Protein AF-0000000066034082 (afdb_homodimer)

Secondary structure (DSSP, 8-state):
-EEEEEEE-HHHHHTT-HHHHHHHHHHHT-EEEEEEEE---HHHHHHHTGGGTTSTTHHHHHHHHTSS-EEEEEEEETTHHHHHHHHH--SSGGGSPBTBHHHHH-SSSSS-SEEE--SHHHHHHHHHHH--GGGS-----S-GGG-/-EEEEEEE-HHHHHTT-HHHHHHHHHHHT-EEEEEEEE---HHHHHHHTGGGTTSTTHHHHHHHHTSS-EEEEEEEETTHHHHHHHHH--SSGGGSPBTBHHHHH-SSSSS-SEEE--SHHHHHHHHHHH--GGGS-----S-GGG-

Foldseek 3Di:
DDKKKKKFAFVCVVVVNVVVVVVVCVVVPKDWQFKDKDQDDLVLLCQLCVVCNPPPCSVLSSCRRNVHIMMMTMIDDDVCLVVLDLLQADLALCPGDPRHPQVPPNNGNRNRGMDMQNDPVSRVSNVVSPDDPVRGHDDDPVVVVVD/DDKKKKKFAFVCVVVVNVVVVVVVCVVVPKDWQFKDKDQDDLVLLCQLCVVCNPPPCSVLSSCRRNVHIMMMTMIDDDVCLVVLDLLQADLALCPGDPRHQQVPPNNGNRNRGMDMQNDPVSRVSNVVSPDDPVRGHDDDPVVVVVD

Solvent-accessible surface area (backbone atoms only — not comparable to full-atom values): 15370 Å² total; per-residue (Å²): 123,35,62,25,38,37,33,38,29,24,63,24,50,51,66,55,35,58,14,60,53,46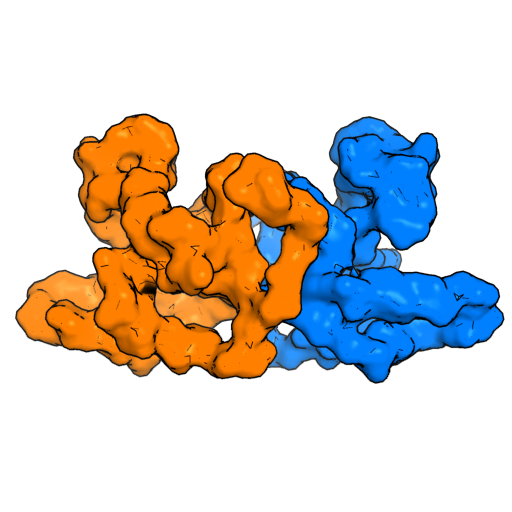,31,51,43,34,74,73,63,42,38,81,32,24,34,35,40,44,70,52,47,68,69,56,37,46,61,67,44,45,93,37,63,86,43,91,57,34,65,57,53,40,51,51,50,45,71,33,46,29,38,40,34,32,36,35,25,84,58,24,33,62,51,51,46,58,44,36,36,44,70,40,6,68,74,16,51,78,85,16,52,13,24,67,72,16,74,29,62,85,66,30,43,60,47,60,30,81,41,72,69,46,23,65,65,42,44,66,78,76,42,57,74,88,47,50,54,89,80,77,66,80,55,66,80,77,106,122,37,61,24,37,38,33,38,30,24,63,23,51,51,67,55,35,57,14,60,54,45,31,52,44,34,73,73,63,42,38,80,33,26,36,36,40,44,70,53,47,69,68,56,36,48,62,67,46,45,93,36,64,88,43,91,57,34,64,58,52,39,52,51,52,46,70,32,46,29,38,41,34,32,36,34,25,85,57,25,33,62,50,51,46,58,44,36,35,43,69,41,6,69,74,16,53,78,87,15,52,13,23,67,74,15,74,28,64,86,64,30,41,62,48,60,30,82,42,72,69,46,24,65,64,43,46,66,77,77,45,57,74,87,46,50,52,90,81,76,66,80,57,64,80,77,106

Structure (mmCIF, N/CA/C/O backbone):
data_AF-0000000066034082-model_v1
#
loop_
_entity.id
_entity.type
_entity.pdbx_description
1 polymer 'Nucleoside diphosphate kinase'
#
loop_
_atom_site.group_PDB
_atom_site.id
_atom_site.type_symbol
_atom_site.label_atom_id
_atom_site.label_alt_id
_atom_site.label_comp_id
_atom_site.label_asym_id
_atom_site.label_entity_id
_atom_site.label_seq_id
_atom_site.pdbx_PDB_ins_code
_atom_site.Cartn_x
_atom_site.Cartn_y
_atom_site.Cartn_z
_atom_site.occupancy
_atom_site.B_iso_or_equiv
_atom_site.auth_seq_id
_atom_site.auth_comp_id
_atom_site.auth_asym_id
_atom_site.auth_atom_id
_atom_site.pdbx_PDB_model_num
ATOM 1 N N . MET A 1 1 ? 21.5 0.02 -7.109 1 81.81 1 MET A N 1
ATOM 2 C CA . MET A 1 1 ? 20.562 -0.809 -6.363 1 81.81 1 MET A CA 1
ATOM 3 C C . MET A 1 1 ? 19.625 -1.562 -7.305 1 81.81 1 MET A C 1
ATOM 5 O O . MET A 1 1 ? 19.312 -1.074 -8.391 1 81.81 1 MET A O 1
ATOM 9 N N . ASP A 1 2 ? 19.344 -2.83 -6.934 1 93.56 2 ASP A N 1
ATOM 10 C CA . ASP A 1 2 ? 18.469 -3.693 -7.715 1 93.56 2 ASP A CA 1
ATOM 11 C C . ASP A 1 2 ? 17 -3.418 -7.395 1 93.56 2 ASP A C 1
ATOM 13 O O . ASP A 1 2 ? 16.688 -2.918 -6.316 1 93.56 2 ASP A O 1
ATOM 17 N N . ARG A 1 3 ? 16.234 -3.562 -8.398 1 98 3 ARG A N 1
ATOM 18 C CA . ARG A 1 3 ? 14.797 -3.463 -8.234 1 98 3 ARG A CA 1
ATOM 19 C C . ARG A 1 3 ? 14.109 -4.766 -8.633 1 98 3 ARG A C 1
ATOM 21 O O . ARG A 1 3 ? 14.617 -5.508 -9.477 1 98 3 ARG A O 1
ATOM 28 N N . THR A 1 4 ? 12.984 -5.023 -8.031 1 98.75 4 THR A N 1
ATOM 29 C CA . THR A 1 4 ? 12.172 -6.176 -8.391 1 98.75 4 THR A CA 1
ATOM 30 C C . THR A 1 4 ? 10.688 -5.836 -8.312 1 98.75 4 THR A C 1
ATOM 32 O O . THR A 1 4 ? 10.297 -4.879 -7.645 1 98.75 4 THR A O 1
ATOM 35 N N . LEU A 1 5 ? 9.93 -6.57 -9.07 1 98.81 5 LEU A N 1
ATOM 36 C CA . LEU A 1 5 ? 8.477 -6.445 -9.039 1 98.81 5 LEU A CA 1
ATOM 37 C C . LEU A 1 5 ? 7.871 -7.445 -8.062 1 98.81 5 LEU A C 1
ATOM 39 O O . LEU A 1 5 ? 8.273 -8.609 -8.023 1 98.81 5 LEU A O 1
ATOM 43 N N . VAL A 1 6 ? 6.906 -6.996 -7.273 1 98.94 6 VAL A N 1
ATOM 44 C CA . VAL A 1 6 ? 6.113 -7.848 -6.391 1 98.94 6 VAL A CA 1
ATOM 45 C C . VAL A 1 6 ? 4.625 -7.633 -6.672 1 98.94 6 VAL A C 1
ATOM 47 O O . VAL A 1 6 ? 4.172 -6.496 -6.805 1 98.94 6 VAL A O 1
ATOM 50 N N . LEU A 1 7 ? 3.916 -8.656 -6.801 1 98.88 7 LEU A N 1
ATOM 51 C CA . LEU A 1 7 ? 2.459 -8.625 -6.852 1 98.88 7 LEU A CA 1
ATOM 52 C C . LEU A 1 7 ? 1.857 -9.375 -5.668 1 98.88 7 LEU A C 1
ATOM 54 O O . LEU A 1 7 ? 2.121 -10.57 -5.48 1 98.88 7 LEU A O 1
ATOM 58 N N . LEU A 1 8 ? 1.161 -8.664 -4.863 1 98.88 8 LEU A N 1
ATOM 59 C CA . LEU A 1 8 ? 0.274 -9.359 -3.939 1 98.88 8 LEU A CA 1
ATOM 60 C C . LEU A 1 8 ? -1.014 -9.789 -4.637 1 98.88 8 LEU A C 1
ATOM 62 O O . LEU A 1 8 ? -1.796 -8.938 -5.074 1 98.88 8 LEU A O 1
ATOM 66 N N . LYS A 1 9 ? -1.211 -11.039 -4.707 1 98.5 9 LYS A N 1
ATOM 67 C CA . LYS A 1 9 ? -2.262 -11.633 -5.531 1 98.5 9 LYS A CA 1
ATOM 68 C C . LYS A 1 9 ? -3.629 -11.477 -4.871 1 98.5 9 LYS A C 1
ATOM 70 O O . LYS A 1 9 ? -3.729 -10.992 -3.74 1 98.5 9 LYS A O 1
ATOM 75 N N . PRO A 1 10 ? -4.719 -11.852 -5.578 1 97.88 10 PRO A N 1
ATOM 76 C CA . PRO A 1 10 ? -6.07 -11.586 -5.074 1 97.88 10 PRO A CA 1
ATOM 77 C C . PRO A 1 10 ? -6.336 -12.242 -3.723 1 97.88 10 PRO A C 1
ATOM 79 O O . PRO A 1 10 ? -7.059 -11.68 -2.895 1 97.88 10 PRO A O 1
ATOM 82 N N . ASP A 1 11 ? -5.805 -13.406 -3.498 1 97 11 ASP A N 1
ATOM 83 C CA . ASP A 1 11 ? -6.047 -14.062 -2.217 1 97 11 ASP A CA 1
ATOM 84 C C . ASP A 1 11 ? -5.391 -13.289 -1.072 1 97 11 ASP A C 1
ATOM 86 O O . ASP A 1 11 ? -5.934 -13.234 0.034 1 97 11 ASP A O 1
ATOM 90 N N . ALA A 1 12 ? -4.215 -12.711 -1.302 1 98.06 12 ALA A N 1
ATOM 91 C CA . ALA A 1 12 ? -3.578 -11.867 -0.287 1 98.06 12 ALA A CA 1
ATOM 92 C C . ALA A 1 12 ? -4.453 -10.664 0.057 1 98.06 12 ALA A C 1
ATOM 94 O O . ALA A 1 12 ? -4.605 -10.32 1.229 1 98.06 12 ALA A O 1
ATOM 95 N N . VAL A 1 13 ? -5.012 -10.062 -0.988 1 98.12 13 VAL A N 1
ATOM 96 C CA . VAL A 1 13 ? -5.875 -8.898 -0.798 1 98.12 13 VAL A CA 1
ATOM 97 C C . VAL A 1 13 ? -7.137 -9.312 -0.046 1 98.12 13 VAL A C 1
ATOM 99 O O . VAL A 1 13 ? -7.484 -8.711 0.972 1 98.12 13 VAL A O 1
ATOM 102 N N . LYS A 1 14 ? -7.754 -10.375 -0.446 1 96.19 14 LYS A N 1
ATOM 103 C CA . LYS A 1 14 ? -9.031 -10.812 0.112 1 96.19 14 LYS A CA 1
ATOM 104 C C . LYS A 1 14 ? -8.859 -11.297 1.552 1 96.19 14 LYS A C 1
ATOM 106 O O . LYS A 1 14 ? -9.805 -11.234 2.344 1 96.19 14 LYS A O 1
ATOM 111 N N . ARG A 1 15 ? -7.723 -11.719 1.866 1 96.38 15 ARG A N 1
ATOM 112 C CA . ARG A 1 15 ? -7.477 -12.234 3.209 1 96.38 15 ARG A CA 1
ATOM 113 C C . ARG A 1 15 ? -6.883 -11.156 4.109 1 96.38 15 ARG A C 1
ATOM 115 O O . ARG A 1 15 ? -6.484 -11.438 5.242 1 96.38 15 ARG A O 1
ATOM 122 N N . ARG A 1 16 ? -6.797 -9.961 3.613 1 97.38 16 ARG A N 1
ATOM 123 C CA . ARG A 1 16 ? -6.379 -8.805 4.398 1 97.38 16 ARG A CA 1
ATOM 124 C C . ARG A 1 16 ? -4.93 -8.945 4.855 1 97.38 16 ARG A C 1
ATOM 126 O O . ARG A 1 16 ? -4.613 -8.695 6.02 1 97.38 16 ARG A O 1
ATOM 133 N N . LEU A 1 17 ? -4.074 -9.32 3.895 1 98.38 17 LEU A N 1
ATOM 134 C CA . LEU A 1 17 ? -2.68 -9.586 4.238 1 98.38 17 LEU A CA 1
ATOM 135 C C . LEU A 1 17 ? -1.767 -8.508 3.666 1 98.38 17 LEU A C 1
ATOM 137 O O . LEU A 1 17 ? -0.543 -8.594 3.795 1 98.38 17 LEU A O 1
ATOM 141 N N . VAL A 1 18 ? -2.293 -7.48 3.057 1 98.75 18 VAL A N 1
ATOM 142 C CA . VAL A 1 18 ? -1.507 -6.473 2.354 1 98.75 18 VAL A CA 1
ATOM 143 C C . VAL A 1 18 ? -0.544 -5.797 3.328 1 98.75 18 VAL A C 1
ATOM 145 O O . VAL A 1 18 ? 0.666 -5.762 3.09 1 98.75 18 VAL A O 1
ATOM 148 N N . GLY A 1 19 ? -1.049 -5.324 4.426 1 98.88 19 GLY A N 1
ATOM 149 C CA . GLY A 1 19 ? -0.222 -4.645 5.41 1 98.88 19 GLY A CA 1
ATOM 150 C C . GLY A 1 19 ? 0.837 -5.539 6.023 1 98.88 19 GLY A C 1
ATOM 151 O O . GLY A 1 19 ? 1.995 -5.141 6.156 1 98.88 19 GLY A O 1
ATOM 152 N N . LYS A 1 20 ? 0.463 -6.734 6.363 1 98.75 20 LYS A N 1
ATOM 153 C CA . LYS A 1 20 ? 1.373 -7.695 6.984 1 98.75 20 LYS A CA 1
ATOM 154 C C . LYS A 1 20 ? 2.572 -7.973 6.082 1 98.75 20 LYS A C 1
ATOM 156 O O . LYS A 1 20 ? 3.709 -8.039 6.555 1 98.75 20 LYS A O 1
ATOM 161 N N . ILE A 1 21 ? 2.283 -8.164 4.84 1 98.88 21 ILE A N 1
ATOM 162 C CA . ILE A 1 21 ? 3.348 -8.539 3.918 1 98.88 21 ILE A CA 1
ATOM 163 C C . ILE A 1 21 ? 4.23 -7.328 3.627 1 98.88 21 ILE A C 1
ATOM 165 O O . ILE A 1 21 ? 5.457 -7.43 3.629 1 98.88 21 ILE A O 1
ATOM 169 N N . ILE A 1 22 ? 3.68 -6.148 3.408 1 98.88 22 ILE A N 1
ATOM 170 C CA . ILE A 1 22 ? 4.453 -4.938 3.164 1 98.88 22 ILE A CA 1
ATOM 171 C C . ILE A 1 22 ? 5.363 -4.656 4.359 1 98.88 22 ILE A C 1
ATOM 173 O O . ILE A 1 22 ? 6.523 -4.27 4.188 1 98.88 22 ILE A O 1
ATOM 177 N N . GLU A 1 23 ? 4.848 -4.871 5.527 1 98.81 23 GLU A N 1
ATOM 178 C CA . GLU A 1 23 ? 5.629 -4.656 6.742 1 98.81 23 GLU A CA 1
ATOM 179 C C . GLU A 1 23 ? 6.898 -5.508 6.742 1 98.81 23 GLU A C 1
ATOM 181 O O . GLU A 1 23 ? 7.965 -5.043 7.145 1 98.81 23 GLU A O 1
ATOM 186 N N . ARG A 1 24 ? 6.793 -6.73 6.289 1 98.75 24 ARG A N 1
ATOM 187 C CA . ARG A 1 24 ? 7.949 -7.617 6.25 1 98.75 24 ARG A CA 1
ATOM 188 C C . ARG A 1 24 ? 9.031 -7.066 5.332 1 98.75 24 ARG A C 1
ATOM 190 O O . ARG A 1 24 ? 10.219 -7.145 5.645 1 98.75 24 ARG A O 1
ATOM 197 N N . PHE A 1 25 ? 8.648 -6.535 4.172 1 98.56 25 PHE A N 1
ATOM 198 C CA . PHE A 1 25 ? 9.609 -5.961 3.238 1 98.56 25 PHE A CA 1
ATOM 199 C C . PHE A 1 25 ? 10.281 -4.738 3.84 1 98.56 25 PHE A C 1
ATOM 201 O O . PHE A 1 25 ? 11.5 -4.578 3.732 1 98.56 25 PHE A O 1
ATOM 208 N N . GLU A 1 26 ? 9.477 -3.9 4.473 1 97.44 26 GLU A N 1
ATOM 209 C CA . GLU A 1 26 ? 10.023 -2.705 5.113 1 97.44 26 GLU A CA 1
ATOM 210 C C . GLU A 1 26 ? 11 -3.072 6.227 1 97.44 26 GLU A C 1
ATOM 212 O O . GLU A 1 26 ? 12.078 -2.486 6.332 1 97.44 26 GLU A O 1
ATOM 217 N N . GLU A 1 27 ? 10.625 -4.023 7.031 1 96.62 27 GLU A N 1
ATOM 218 C CA . GLU A 1 27 ? 11.469 -4.461 8.141 1 96.62 27 GLU A CA 1
ATOM 219 C C . GLU A 1 27 ? 12.789 -5.031 7.633 1 96.62 27 GLU A C 1
ATOM 221 O O . GLU A 1 27 ? 13.828 -4.879 8.281 1 96.62 27 GLU A O 1
ATOM 226 N N . LYS A 1 28 ? 12.742 -5.676 6.48 1 96.19 28 LYS A N 1
ATOM 227 C CA . LYS A 1 28 ? 13.938 -6.258 5.879 1 96.19 28 LYS A CA 1
ATOM 228 C C . LYS A 1 28 ? 14.898 -5.172 5.402 1 96.19 28 LYS A C 1
ATOM 230 O O . LYS A 1 28 ? 16.094 -5.422 5.242 1 96.19 28 LYS A O 1
ATOM 235 N N . GLY A 1 29 ? 14.367 -3.967 5.141 1 94.12 29 GLY A N 1
ATOM 236 C CA . GLY A 1 29 ? 15.18 -2.855 4.672 1 94.12 29 GLY A CA 1
ATOM 237 C C . GLY A 1 29 ? 14.969 -2.543 3.201 1 94.12 29 GLY A C 1
ATOM 238 O O . GLY A 1 29 ? 15.727 -1.765 2.615 1 94.12 29 GLY A O 1
ATOM 239 N N . LEU A 1 30 ? 13.992 -3.211 2.576 1 96.38 30 LEU A N 1
ATOM 240 C CA . LEU A 1 30 ? 13.664 -2.914 1.187 1 96.38 30 LEU A CA 1
ATOM 241 C C . LEU A 1 30 ? 12.875 -1.615 1.082 1 96.38 30 LEU A C 1
ATOM 243 O O . LEU A 1 30 ? 12.102 -1.279 1.983 1 96.38 30 LEU A O 1
ATOM 247 N N . LYS A 1 31 ? 13.062 -0.923 0.008 1 96.81 31 LYS A N 1
ATOM 248 C CA . LYS A 1 31 ? 12.453 0.387 -0.203 1 96.81 31 LYS A CA 1
ATOM 249 C C . LYS A 1 31 ? 11.328 0.312 -1.235 1 96.81 31 LYS A C 1
ATOM 251 O O . LYS A 1 31 ? 11.531 -0.19 -2.344 1 96.81 31 LYS A O 1
ATOM 256 N N . ILE A 1 32 ? 10.148 0.785 -0.857 1 98.56 32 ILE A N 1
ATOM 257 C CA . ILE A 1 32 ? 9.07 0.901 -1.829 1 98.56 32 ILE A CA 1
ATOM 258 C C . ILE A 1 32 ? 9.32 2.098 -2.744 1 98.56 32 ILE A C 1
ATOM 260 O O . ILE A 1 32 ? 9.508 3.221 -2.27 1 98.56 32 ILE A O 1
ATOM 264 N N . VAL A 1 33 ? 9.305 1.84 -4.066 1 98.75 33 VAL A N 1
ATOM 265 C CA . VAL A 1 33 ? 9.555 2.961 -4.969 1 98.75 33 VAL A CA 1
ATOM 266 C C . VAL A 1 33 ? 8.375 3.131 -5.926 1 98.75 33 VAL A C 1
ATOM 268 O O . VAL A 1 33 ? 8.281 4.137 -6.629 1 98.75 33 VAL A O 1
ATOM 271 N N . ALA A 1 34 ? 7.5 2.178 -5.957 1 98.88 34 ALA A N 1
ATOM 272 C CA . ALA A 1 34 ? 6.219 2.229 -6.656 1 98.88 34 ALA A CA 1
ATOM 273 C C . ALA A 1 34 ? 5.219 1.251 -6.047 1 98.88 34 ALA A C 1
ATOM 275 O O . ALA A 1 34 ? 5.605 0.193 -5.543 1 98.88 34 ALA A O 1
ATOM 276 N N . MET A 1 35 ? 3.996 1.649 -6.156 1 98.88 35 MET A N 1
ATOM 277 C CA . MET A 1 35 ? 2.949 0.77 -5.648 1 98.88 35 MET A CA 1
ATOM 278 C C . MET A 1 35 ? 1.574 1.222 -6.129 1 98.88 35 MET A C 1
ATOM 280 O O . MET A 1 35 ? 1.297 2.42 -6.191 1 98.88 35 MET A O 1
ATOM 284 N N . LYS A 1 36 ? 0.718 0.268 -6.434 1 98.56 36 LYS A N 1
ATOM 285 C CA . LYS A 1 36 ? -0.666 0.63 -6.727 1 98.56 36 LYS A CA 1
ATOM 286 C C . LYS A 1 36 ? -1.598 -0.563 -6.539 1 98.56 36 LYS A C 1
ATOM 288 O O . LYS A 1 36 ? -1.17 -1.715 -6.645 1 98.56 36 LYS A O 1
ATOM 293 N N . PHE A 1 37 ? -2.76 -0.256 -6.117 1 98.88 37 PHE A N 1
ATOM 294 C CA . PHE A 1 37 ? -3.896 -1.168 -6.078 1 98.88 37 PHE A CA 1
ATOM 295 C C . PHE A 1 37 ? -4.633 -1.174 -7.414 1 98.88 37 PHE A C 1
ATOM 297 O O . PHE A 1 37 ? -4.988 -0.116 -7.938 1 98.88 37 PHE A O 1
ATOM 304 N N . MET A 1 38 ? -4.863 -2.396 -7.992 1 98.44 38 MET A N 1
ATOM 305 C CA . MET A 1 38 ? -5.441 -2.398 -9.336 1 98.44 38 MET A CA 1
ATOM 306 C C . MET A 1 38 ? -6.129 -3.725 -9.625 1 98.44 38 MET A C 1
ATOM 308 O O . MET A 1 38 ? -5.891 -4.723 -8.945 1 98.44 38 MET A O 1
ATOM 312 N N . GLN A 1 39 ? -6.988 -3.666 -10.648 1 98.19 39 GLN A N 1
ATOM 313 C CA . GLN A 1 39 ? -7.535 -4.855 -11.289 1 98.19 39 GLN A CA 1
ATOM 314 C C . GLN A 1 39 ? -6.801 -5.168 -12.594 1 98.19 39 GLN A C 1
ATOM 316 O O . GLN A 1 39 ? -6.852 -4.383 -13.539 1 98.19 39 GLN A O 1
ATOM 321 N N . MET A 1 40 ? -6.129 -6.273 -12.602 1 97.88 40 MET A N 1
ATOM 322 C CA . MET A 1 40 ? -5.438 -6.652 -13.828 1 97.88 40 MET A CA 1
ATOM 323 C C . MET A 1 40 ? -6.434 -7.047 -14.914 1 97.88 40 MET A C 1
ATOM 325 O O . MET A 1 40 ? -7.402 -7.758 -14.648 1 97.88 40 MET A O 1
ATOM 329 N N . THR A 1 41 ? -6.168 -6.574 -16.094 1 97.81 41 THR A N 1
ATOM 330 C CA . THR A 1 41 ? -6.953 -7.066 -17.234 1 97.81 41 THR A CA 1
ATOM 331 C C . THR A 1 41 ? -6.441 -8.43 -17.688 1 97.81 41 THR A C 1
ATOM 333 O O . THR A 1 41 ? -5.309 -8.805 -17.391 1 97.81 41 THR A O 1
ATOM 336 N N . LYS A 1 42 ? -7.258 -9.133 -18.438 1 97.81 42 LYS A N 1
ATOM 337 C CA . LYS A 1 42 ? -6.828 -10.414 -18.984 1 97.81 42 LYS A CA 1
ATOM 338 C C . LYS A 1 42 ? -5.629 -10.234 -19.922 1 97.81 42 LYS A C 1
ATOM 340 O O . LYS A 1 42 ? -4.719 -11.07 -19.922 1 97.81 42 LYS A O 1
ATOM 345 N N . ASP A 1 43 ? -5.629 -9.18 -20.688 1 98 43 ASP A N 1
ATOM 346 C CA . ASP A 1 43 ? -4.52 -8.914 -21.594 1 98 43 ASP A CA 1
ATOM 347 C C . ASP A 1 43 ? -3.221 -8.672 -20.828 1 98 43 ASP A C 1
ATOM 349 O O . ASP A 1 43 ? -2.166 -9.188 -21.203 1 98 43 ASP A O 1
ATOM 353 N N . GLN A 1 44 ? -3.268 -7.91 -19.797 1 98.25 44 GLN A N 1
ATOM 354 C CA . GLN A 1 44 ? -2.1 -7.703 -18.953 1 98.25 44 GLN A CA 1
ATOM 355 C C . GLN A 1 44 ? -1.592 -9.023 -18.375 1 98.25 44 GLN A C 1
ATOM 357 O O . GLN A 1 44 ? -0.387 -9.281 -18.375 1 98.25 44 GLN A O 1
ATOM 362 N N . ALA A 1 45 ? -2.52 -9.812 -17.891 1 98.38 45 ALA A N 1
ATOM 363 C CA . ALA A 1 45 ? -2.164 -11.086 -17.281 1 98.38 45 ALA A CA 1
ATOM 364 C C . ALA A 1 45 ? -1.502 -12.016 -18.297 1 98.38 45 ALA A C 1
ATOM 366 O O . ALA A 1 45 ? -0.486 -12.648 -18 1 98.38 45 ALA A O 1
ATOM 367 N N . LYS A 1 46 ? -2.059 -12.07 -19.484 1 98.06 46 LYS A N 1
ATOM 368 C CA . LYS A 1 46 ? -1.491 -12.906 -20.531 1 98.06 46 LYS A CA 1
ATOM 369 C C . LYS A 1 46 ? -0.079 -12.445 -20.891 1 98.06 46 LYS A C 1
ATOM 371 O O . LYS A 1 46 ? 0.812 -13.273 -21.109 1 98.06 46 LYS A O 1
ATOM 376 N N . THR A 1 47 ? 0.091 -11.195 -21.016 1 98.19 47 THR A N 1
ATOM 377 C CA . THR A 1 47 ? 1.415 -10.648 -21.281 1 98.19 47 THR A CA 1
ATOM 378 C C . THR A 1 47 ? 2.383 -10.984 -20.156 1 98.19 47 THR A C 1
ATOM 380 O O . THR A 1 47 ? 3.516 -11.406 -20.406 1 98.19 47 THR A O 1
ATOM 383 N N . HIS A 1 48 ? 1.951 -10.844 -18.953 1 97.94 48 HIS A N 1
ATOM 384 C CA . HIS A 1 48 ? 2.766 -11.094 -17.766 1 97.94 48 HIS A CA 1
ATOM 385 C C . HIS A 1 48 ? 3.234 -12.547 -17.719 1 97.94 48 HIS A C 1
ATOM 387 O O . HIS A 1 48 ? 4.398 -12.82 -17.422 1 97.94 48 HIS A O 1
ATOM 393 N N . TYR A 1 49 ? 2.328 -13.422 -18.031 1 96.88 49 TYR A N 1
ATOM 394 C CA . TYR A 1 49 ? 2.621 -14.852 -17.938 1 96.88 49 TYR A CA 1
ATOM 395 C C . TYR A 1 49 ? 3.002 -15.422 -19.297 1 96.88 49 TYR A C 1
ATOM 397 O O . TYR A 1 49 ? 2.943 -16.641 -19.5 1 96.88 49 TYR A O 1
ATOM 405 N N . SER A 1 50 ? 3.381 -14.625 -20.203 1 96.25 50 SER A N 1
ATOM 406 C CA . SER A 1 50 ? 3.596 -15.055 -21.578 1 96.25 50 SER A CA 1
ATOM 407 C C . SER A 1 50 ? 4.629 -16.172 -21.656 1 96.25 50 SER A C 1
ATOM 409 O O . SER A 1 50 ? 4.555 -17.031 -22.547 1 96.25 50 SER A O 1
ATOM 411 N N . VAL A 1 51 ? 5.574 -16.219 -20.766 1 91.62 51 VAL A N 1
ATOM 412 C CA . VAL A 1 51 ? 6.613 -17.234 -20.75 1 91.62 51 VAL A CA 1
ATOM 413 C C . VAL A 1 51 ? 5.992 -18.609 -20.484 1 91.62 51 VAL A C 1
ATOM 415 O O . VAL A 1 51 ? 6.617 -19.641 -20.75 1 91.62 51 VAL A O 1
ATOM 418 N N . HIS A 1 52 ? 4.742 -18.625 -19.984 1 92.12 52 HIS A N 1
ATOM 419 C CA . HIS A 1 52 ? 4.035 -19.859 -19.672 1 92.12 52 HIS A CA 1
ATOM 420 C C . HIS A 1 52 ? 2.896 -20.125 -20.656 1 92.12 52 HIS A C 1
ATOM 422 O O . HIS A 1 52 ? 2.01 -20.938 -20.391 1 92.12 52 HIS A O 1
ATOM 428 N N . GLN A 1 53 ? 2.875 -19.422 -21.719 1 93.69 53 GLN A N 1
ATOM 429 C CA . GLN A 1 53 ? 1.72 -19.422 -22.625 1 93.69 53 GLN A CA 1
ATOM 430 C C . GLN A 1 53 ? 1.418 -20.828 -23.125 1 93.69 53 GLN A C 1
ATOM 432 O O . GLN A 1 53 ? 0.266 -21.156 -23.422 1 93.69 53 GLN A O 1
ATOM 437 N N . ASN A 1 54 ? 2.43 -21.719 -23.172 1 94.69 54 ASN A N 1
ATOM 438 C CA . ASN A 1 54 ? 2.236 -23.062 -23.719 1 94.69 54 ASN A CA 1
ATOM 439 C C . ASN A 1 54 ? 2.107 -24.109 -22.609 1 94.69 54 ASN A C 1
ATOM 441 O O . ASN A 1 54 ? 2.059 -25.312 -22.891 1 94.69 54 ASN A O 1
ATOM 445 N N . LYS A 1 55 ? 2.086 -23.656 -21.438 1 93.75 55 LYS A N 1
ATOM 446 C CA . LYS A 1 55 ? 1.939 -24.562 -20.297 1 93.75 55 LYS A CA 1
ATOM 447 C C . LYS A 1 55 ? 0.468 -24.828 -20 1 93.75 55 LYS A C 1
ATOM 449 O O . LYS A 1 55 ? -0.377 -23.953 -20.188 1 93.75 55 LYS A O 1
ATOM 454 N N . PRO A 1 56 ? 0.126 -26.016 -19.484 1 94.62 56 PRO A N 1
ATOM 455 C CA . PRO A 1 56 ? -1.268 -26.391 -19.219 1 94.62 56 PRO A CA 1
ATOM 456 C C . PRO A 1 56 ? -1.932 -25.5 -18.172 1 94.62 56 PRO A C 1
ATOM 458 O O . PRO A 1 56 ? -3.156 -25.344 -18.172 1 94.62 56 PRO A O 1
ATOM 461 N N . PHE A 1 57 ? -1.189 -24.969 -17.359 1 93.06 57 PHE A N 1
ATOM 462 C CA . PHE A 1 57 ? -1.769 -24.188 -16.266 1 93.06 57 PHE A CA 1
ATOM 463 C C . PHE A 1 57 ? -1.861 -22.719 -16.641 1 93.06 57 PHE A C 1
ATOM 465 O O . PHE A 1 57 ? -2.25 -21.891 -15.812 1 93.06 57 PHE A O 1
ATOM 472 N N . PHE A 1 58 ? -1.552 -22.344 -17.859 1 96.12 58 PHE A N 1
ATOM 473 C CA . PHE A 1 58 ? -1.49 -20.938 -18.281 1 96.12 58 PHE A CA 1
ATOM 474 C C . PHE A 1 58 ? -2.818 -20.234 -18.031 1 96.12 58 PHE A C 1
ATOM 476 O O . PHE A 1 58 ? -2.857 -19.188 -17.406 1 96.12 58 PHE A O 1
ATOM 483 N N . ASN A 1 59 ? -3.881 -20.828 -18.438 1 95.94 59 ASN A N 1
ATOM 484 C CA . ASN A 1 59 ? -5.199 -20.219 -18.297 1 95.94 59 ASN A CA 1
ATOM 485 C C . ASN A 1 59 ? -5.602 -20.078 -16.828 1 95.94 59 ASN A C 1
ATOM 487 O O . ASN A 1 59 ? -6.273 -19.125 -16.453 1 95.94 59 ASN A O 1
ATOM 491 N N . ASP A 1 60 ? -5.227 -21.062 -16.062 1 95.62 60 ASP A N 1
ATOM 492 C CA . ASP A 1 60 ? -5.52 -21 -14.633 1 95.62 60 ASP A CA 1
ATOM 493 C C . ASP A 1 60 ? -4.816 -19.812 -13.977 1 95.62 60 ASP A C 1
ATOM 495 O O . ASP A 1 60 ? -5.383 -19.156 -13.102 1 95.62 60 ASP A O 1
ATOM 499 N N . LEU A 1 61 ? -3.594 -19.594 -14.398 1 95.69 61 LEU A N 1
ATOM 500 C CA . LEU A 1 61 ? -2.84 -18.453 -13.891 1 95.69 61 LEU A CA 1
ATOM 501 C C . LEU A 1 61 ? -3.553 -17.141 -14.211 1 95.69 61 LEU A C 1
ATOM 503 O O . LEU A 1 61 ? -3.74 -16.297 -13.328 1 95.69 61 LEU A O 1
ATOM 507 N N . VAL A 1 62 ? -3.949 -17 -15.414 1 97.56 62 VAL A N 1
ATOM 508 C CA . VAL A 1 62 ? -4.59 -15.789 -15.898 1 97.56 62 VAL A CA 1
ATOM 509 C C . VAL A 1 62 ? -5.922 -15.586 -15.18 1 97.56 62 VAL A C 1
ATOM 511 O O . VAL A 1 62 ? -6.211 -14.484 -14.688 1 97.56 62 VAL A O 1
ATOM 514 N N . ASN A 1 63 ? -6.711 -16.672 -15.016 1 96.94 63 ASN A N 1
ATOM 515 C CA . ASN A 1 63 ? -8.008 -16.594 -14.352 1 96.94 63 ASN A CA 1
ATOM 516 C C . ASN A 1 63 ? -7.859 -16.219 -12.883 1 96.94 63 ASN A C 1
ATOM 518 O O . ASN A 1 63 ? -8.641 -15.414 -12.359 1 96.94 63 ASN A O 1
ATOM 522 N N . TYR A 1 64 ? -6.949 -16.766 -12.281 1 96.94 64 TYR A N 1
ATOM 523 C CA . TYR A 1 64 ? -6.738 -16.531 -10.859 1 96.94 64 TYR A CA 1
ATOM 524 C C . TYR A 1 64 ? -6.328 -15.086 -10.602 1 96.94 64 TYR A C 1
ATOM 526 O O . TYR A 1 64 ? -6.949 -14.391 -9.789 1 96.94 64 TYR A O 1
ATOM 534 N N . ILE A 1 65 ? -5.344 -14.562 -11.289 1 97.56 65 ILE A N 1
ATOM 535 C CA . ILE A 1 65 ? -4.746 -13.266 -10.992 1 97.56 65 ILE A CA 1
ATOM 536 C C . ILE A 1 65 ? -5.727 -12.148 -11.352 1 97.56 65 ILE A C 1
ATOM 538 O O . ILE A 1 65 ? -5.648 -11.047 -10.812 1 97.56 65 ILE A O 1
ATOM 542 N N . THR A 1 66 ? -6.688 -12.445 -12.281 1 97.75 66 THR A N 1
ATOM 543 C CA . THR A 1 66 ? -7.66 -11.43 -12.688 1 97.75 66 THR A CA 1
ATOM 544 C C . THR A 1 66 ? -8.961 -11.594 -11.906 1 97.75 66 THR A C 1
ATOM 546 O O . THR A 1 66 ? -9.938 -10.883 -12.164 1 97.75 66 THR A O 1
ATOM 549 N N . SER A 1 67 ? -9.07 -12.539 -10.961 1 96.56 67 SER A N 1
ATOM 550 C CA . SER A 1 67 ? -10.289 -12.859 -10.234 1 96.56 67 SER A CA 1
ATOM 551 C C . SER A 1 67 ? -10.602 -11.797 -9.188 1 96.56 67 SER A C 1
ATOM 553 O O . SER A 1 67 ? -11.703 -11.758 -8.633 1 96.56 67 SER A O 1
ATOM 555 N N . GLY A 1 68 ? -9.672 -10.914 -8.922 1 97.19 68 GLY A N 1
ATOM 556 C CA . GLY A 1 68 ? -9.797 -9.836 -7.957 1 97.19 68 GLY A CA 1
ATOM 557 C C . GLY A 1 68 ? -8.664 -8.836 -8.031 1 97.19 68 GLY A C 1
ATOM 558 O O . GLY A 1 68 ? -7.766 -8.961 -8.867 1 97.19 68 GLY A O 1
ATOM 559 N N . PRO A 1 69 ? -8.75 -7.855 -7.203 1 98.38 69 PRO A N 1
ATOM 560 C CA . PRO A 1 69 ? -7.699 -6.836 -7.23 1 98.38 69 PRO A CA 1
ATOM 561 C C . PRO A 1 69 ? -6.367 -7.352 -6.684 1 98.38 69 PRO A C 1
ATOM 563 O O . PRO A 1 69 ? -6.34 -8.336 -5.941 1 98.38 69 PRO A O 1
ATOM 566 N N . ILE A 1 70 ? -5.352 -6.707 -7.129 1 98.75 70 ILE A N 1
ATOM 567 C CA . ILE A 1 70 ? -4 -7.012 -6.664 1 98.75 70 ILE A CA 1
ATOM 568 C C . ILE A 1 70 ? -3.316 -5.73 -6.195 1 98.75 70 ILE A C 1
ATOM 570 O O . ILE A 1 70 ? -3.807 -4.629 -6.449 1 98.75 70 ILE A O 1
ATOM 574 N N . VAL A 1 71 ? -2.254 -5.855 -5.445 1 98.88 71 VAL A N 1
ATOM 575 C CA . VAL A 1 71 ? -1.304 -4.773 -5.199 1 98.88 71 VAL A CA 1
ATOM 576 C C . VAL A 1 71 ? -0.008 -5.043 -5.961 1 98.88 71 VAL A C 1
ATOM 578 O O . VAL A 1 71 ? 0.618 -6.09 -5.785 1 98.88 71 VAL A O 1
ATOM 581 N N . ALA A 1 72 ? 0.309 -4.141 -6.832 1 98.94 72 ALA A N 1
ATOM 582 C CA . ALA A 1 72 ? 1.597 -4.188 -7.523 1 98.94 72 ALA A CA 1
ATOM 583 C C . ALA A 1 72 ? 2.59 -3.217 -6.891 1 98.94 72 ALA A C 1
ATOM 585 O O . ALA A 1 72 ? 2.236 -2.084 -6.559 1 98.94 72 ALA A O 1
ATOM 586 N N . MET A 1 73 ? 3.848 -3.656 -6.73 1 98.88 73 MET A N 1
ATOM 587 C CA . MET A 1 73 ? 4.84 -2.742 -6.164 1 98.88 73 MET A CA 1
ATOM 588 C C . MET A 1 73 ? 6.223 -3.014 -6.746 1 98.88 73 MET A C 1
ATOM 590 O O . MET A 1 73 ? 6.484 -4.109 -7.25 1 98.88 73 MET A O 1
ATOM 594 N N . ILE A 1 74 ? 7.016 -2.045 -6.762 1 98.88 74 ILE A N 1
ATOM 595 C CA . ILE A 1 74 ? 8.438 -2.166 -7.055 1 98.88 74 ILE A CA 1
ATOM 596 C C . ILE A 1 74 ? 9.25 -1.907 -5.785 1 98.88 74 ILE A C 1
ATOM 598 O O . ILE A 1 74 ? 9.078 -0.877 -5.129 1 98.88 74 ILE A O 1
ATOM 602 N N . LEU A 1 75 ? 10.062 -2.865 -5.477 1 98.62 75 LEU A N 1
ATOM 603 C CA . LEU A 1 75 ? 10.945 -2.77 -4.32 1 98.62 75 LEU A CA 1
ATOM 604 C C . LEU A 1 75 ? 12.398 -2.576 -4.758 1 98.62 75 LEU A C 1
ATOM 606 O O . LEU A 1 75 ? 12.836 -3.168 -5.75 1 98.62 75 LEU A O 1
ATOM 610 N N . GLU A 1 76 ? 13.078 -1.772 -4.012 1 97.69 76 GLU A N 1
ATOM 611 C CA . GLU A 1 76 ? 14.477 -1.47 -4.297 1 97.69 76 GLU A CA 1
ATOM 612 C C . GLU A 1 76 ? 15.367 -1.806 -3.104 1 97.69 76 GLU A C 1
ATOM 614 O O . GLU A 1 76 ? 14.992 -1.569 -1.954 1 97.69 76 GLU A O 1
ATOM 619 N N . GLY A 1 77 ? 16.547 -2.355 -3.32 1 95.06 77 GLY A N 1
ATOM 620 C CA . GLY A 1 77 ? 17.547 -2.689 -2.326 1 95.06 77 GLY A CA 1
ATOM 621 C C . GLY A 1 77 ? 18.703 -3.486 -2.895 1 95.06 77 GLY A C 1
ATOM 622 O O . GLY A 1 77 ? 18.672 -3.914 -4.051 1 95.06 77 GLY A O 1
ATOM 623 N N . ALA A 1 78 ? 19.734 -3.619 -2.055 1 92.75 78 ALA A N 1
ATOM 624 C CA . ALA A 1 78 ? 20.828 -4.5 -2.451 1 92.75 78 ALA A CA 1
ATOM 625 C C . ALA A 1 78 ? 20.359 -5.941 -2.594 1 92.75 78 ALA A C 1
ATOM 627 O O . ALA A 1 78 ? 19.766 -6.504 -1.663 1 92.75 78 ALA A O 1
ATOM 628 N N . HIS A 1 79 ? 20.5 -6.594 -3.779 1 95.75 79 HIS A N 1
ATOM 629 C CA . HIS A 1 79 ? 20.109 -7.973 -4.051 1 95.75 79 HIS A CA 1
ATOM 630 C C . HIS A 1 79 ? 18.609 -8.164 -3.895 1 95.75 79 HIS A C 1
ATOM 632 O O . HIS A 1 79 ? 18.156 -9.188 -3.379 1 95.75 79 HIS A O 1
ATOM 638 N N . ALA A 1 80 ? 17.875 -7.117 -4.215 1 97.88 80 ALA A N 1
ATOM 639 C CA . ALA A 1 80 ? 16.438 -7.105 -4 1 97.88 80 ALA A CA 1
ATOM 640 C C . ALA A 1 80 ? 15.773 -8.328 -4.637 1 97.88 80 ALA A C 1
ATOM 642 O O . ALA A 1 80 ? 14.883 -8.938 -4.039 1 97.88 80 ALA A O 1
ATOM 643 N N . ILE A 1 81 ? 16.203 -8.703 -5.84 1 98.31 81 ILE A N 1
ATOM 644 C CA . ILE A 1 81 ? 15.578 -9.82 -6.547 1 98.31 81 ILE A CA 1
ATOM 645 C C . ILE A 1 81 ? 15.758 -11.109 -5.746 1 98.31 81 ILE A C 1
ATOM 647 O O . ILE A 1 81 ? 14.781 -11.805 -5.449 1 98.31 81 ILE A O 1
ATOM 651 N N . GLU A 1 82 ? 16.953 -11.375 -5.359 1 97.88 82 GLU A N 1
ATOM 652 C CA . GLU A 1 82 ? 17.266 -12.594 -4.617 1 97.88 82 GLU A CA 1
ATOM 653 C C . GLU A 1 82 ? 16.594 -12.586 -3.242 1 97.88 82 GLU A C 1
ATOM 655 O O . GLU A 1 82 ? 16.031 -13.602 -2.814 1 97.88 82 GLU A O 1
ATOM 660 N N . ILE A 1 83 ? 16.641 -11.492 -2.592 1 98.12 83 ILE A N 1
ATOM 661 C CA . ILE A 1 83 ? 16.109 -11.367 -1.235 1 98.12 83 ILE A CA 1
ATOM 662 C C . ILE A 1 83 ? 14.602 -11.562 -1.241 1 98.12 83 ILE A C 1
ATOM 664 O O . ILE A 1 83 ? 14.062 -12.336 -0.439 1 98.12 83 ILE A O 1
ATOM 668 N N . VAL A 1 84 ? 13.922 -10.914 -2.133 1 98.69 84 VAL A N 1
ATOM 669 C CA . VAL A 1 84 ? 12.469 -11.008 -2.172 1 98.69 84 VAL A CA 1
ATOM 670 C C . VAL A 1 84 ? 12.047 -12.43 -2.539 1 98.69 84 VAL A C 1
ATOM 672 O O . VAL A 1 84 ? 11.062 -12.945 -2.014 1 98.69 84 VAL A O 1
ATOM 675 N N . ARG A 1 85 ? 12.727 -13.07 -3.395 1 98.25 85 ARG A N 1
ATOM 676 C CA . ARG A 1 85 ? 12.43 -14.461 -3.725 1 98.25 85 ARG A CA 1
ATOM 677 C C . ARG A 1 85 ? 12.578 -15.352 -2.502 1 98.25 85 ARG A C 1
ATOM 679 O O . ARG A 1 85 ? 11.758 -16.234 -2.27 1 98.25 85 ARG A O 1
ATOM 686 N N . LEU A 1 86 ? 13.641 -15.125 -1.804 1 98.44 86 LEU A N 1
ATOM 687 C CA . LEU A 1 86 ? 13.852 -15.898 -0.584 1 98.44 86 LEU A CA 1
ATOM 688 C C . LEU A 1 86 ? 12.742 -15.648 0.424 1 98.44 86 LEU A C 1
ATOM 690 O O . LEU A 1 86 ? 12.219 -16.594 1.032 1 98.44 86 LEU A O 1
ATOM 694 N N . MET A 1 87 ? 12.352 -14.43 0.577 1 98.81 87 MET A N 1
ATOM 695 C CA . MET A 1 87 ? 11.281 -14.078 1.509 1 98.81 87 MET A CA 1
ATOM 696 C C . MET A 1 87 ? 9.953 -14.688 1.074 1 98.81 87 MET A C 1
ATOM 698 O O . MET A 1 87 ? 9.117 -15.016 1.913 1 98.81 87 MET A O 1
ATOM 702 N N . SER A 1 88 ? 9.742 -14.797 -0.196 1 98.62 88 SER A N 1
ATOM 703 C CA . SER A 1 88 ? 8.5 -15.359 -0.729 1 98.62 88 SER A CA 1
ATOM 704 C C . SER A 1 88 ? 8.367 -16.828 -0.373 1 98.62 88 SER A C 1
ATOM 706 O O . SER A 1 88 ? 7.297 -17.281 0.06 1 98.62 88 SER A O 1
ATOM 708 N N . GLY A 1 89 ? 9.484 -17.531 -0.588 1 98.5 89 GLY A N 1
ATOM 709 C CA . GLY A 1 89 ? 9.461 -18.969 -0.339 1 98.5 89 GLY A CA 1
ATOM 710 C C . GLY A 1 89 ? 9.055 -19.766 -1.556 1 98.5 89 GLY A C 1
ATOM 711 O O . GLY A 1 89 ? 8.711 -19.203 -2.598 1 98.5 89 GLY A O 1
ATOM 712 N N . ALA A 1 90 ? 9.039 -21.031 -1.344 1 97.75 90 ALA A N 1
ATOM 713 C CA . ALA A 1 90 ? 8.742 -21.969 -2.43 1 97.75 90 ALA A CA 1
ATOM 714 C C . ALA A 1 90 ? 7.363 -21.703 -3.021 1 97.75 90 ALA A C 1
ATOM 716 O O . ALA A 1 90 ? 6.434 -21.328 -2.301 1 97.75 90 ALA A O 1
ATOM 717 N N . THR A 1 91 ? 7.254 -21.906 -4.328 1 96.56 91 THR A N 1
ATOM 718 C CA . THR A 1 91 ? 6.02 -21.656 -5.066 1 96.56 91 THR A CA 1
ATOM 719 C C . THR A 1 91 ? 4.867 -22.469 -4.477 1 96.56 91 THR A C 1
ATOM 721 O O . THR A 1 91 ? 3.744 -21.969 -4.367 1 96.56 91 THR A O 1
ATOM 724 N N . ASP A 1 92 ? 5.215 -23.703 -4.121 1 97.38 92 ASP A N 1
ATOM 725 C CA . ASP A 1 92 ? 4.227 -24.531 -3.441 1 97.38 92 ASP A CA 1
ATOM 726 C C . ASP A 1 92 ? 4.176 -24.203 -1.948 1 97.38 92 ASP A C 1
ATOM 728 O O . ASP A 1 92 ? 5.039 -24.656 -1.185 1 97.38 92 ASP A O 1
ATOM 732 N N . GLY A 1 93 ? 3.098 -23.562 -1.533 1 97.62 93 GLY A N 1
ATOM 733 C CA . GLY A 1 93 ? 2.963 -23.125 -0.152 1 97.62 93 GLY A CA 1
ATOM 734 C C . GLY A 1 93 ? 2.99 -24.281 0.842 1 97.62 93 GLY A C 1
ATOM 735 O O . GLY A 1 93 ? 3.41 -24.094 1.987 1 97.62 93 GLY A O 1
ATOM 736 N N . SER A 1 94 ? 2.574 -25.453 0.422 1 97.69 94 SER A N 1
ATOM 737 C CA . SER A 1 94 ? 2.574 -26.609 1.308 1 97.69 94 SER A CA 1
ATOM 738 C C . SER A 1 94 ? 3.992 -27.094 1.578 1 97.69 94 SER A C 1
ATOM 740 O O . SER A 1 94 ? 4.223 -27.859 2.518 1 97.69 94 SER A O 1
ATOM 742 N N . LYS A 1 95 ? 4.867 -26.625 0.796 1 98.12 95 LYS A N 1
ATOM 743 C CA . LYS A 1 95 ? 6.262 -27.047 0.926 1 98.12 95 LYS A CA 1
ATOM 744 C C . LYS A 1 95 ? 7.148 -25.859 1.332 1 98.12 95 LYS A C 1
ATOM 746 O O . LYS A 1 95 ? 8.359 -26.016 1.482 1 98.12 95 LYS A O 1
ATOM 751 N N . ALA A 1 96 ? 6.578 -24.719 1.446 1 98.38 96 ALA A N 1
ATOM 752 C CA . ALA A 1 96 ? 7.34 -23.516 1.775 1 98.38 96 ALA A CA 1
ATOM 753 C C . ALA A 1 96 ? 7.68 -23.469 3.264 1 98.38 96 ALA A C 1
ATOM 755 O O . ALA A 1 96 ? 6.855 -23.844 4.105 1 98.38 96 ALA A O 1
ATOM 756 N N . GLN A 1 97 ? 8.773 -23.031 3.623 1 98.56 97 GLN A N 1
ATOM 757 C CA . GLN A 1 97 ? 9.25 -23 5 1 98.56 97 GLN A CA 1
ATOM 758 C C . GLN A 1 97 ? 8.523 -21.938 5.824 1 98.56 97 GLN A C 1
ATOM 760 O O . GLN A 1 97 ? 8.25 -20.844 5.332 1 98.56 97 GLN A O 1
ATOM 765 N N . PRO A 1 98 ? 8.227 -22.281 7.117 1 98.19 98 PRO A N 1
ATOM 766 C CA . PRO A 1 98 ? 7.723 -21.219 7.992 1 98.19 98 PRO A CA 1
ATOM 767 C C . PRO A 1 98 ? 8.648 -20.016 8.055 1 98.19 98 PRO A C 1
ATOM 769 O O . PRO A 1 98 ? 9.875 -20.172 8.07 1 98.19 98 PRO A O 1
ATOM 772 N N . GLY A 1 99 ? 8.117 -18.844 8.094 1 98.56 99 GLY A N 1
ATOM 773 C CA . GLY A 1 99 ? 8.914 -17.641 8.07 1 98.56 99 GLY A CA 1
ATOM 774 C C . GLY A 1 99 ? 8.93 -16.953 6.711 1 98.56 99 GLY A C 1
ATOM 775 O O . GLY A 1 99 ? 9.219 -15.766 6.609 1 98.56 99 GLY A O 1
ATOM 776 N N . THR A 1 100 ? 8.68 -17.75 5.68 1 98.81 100 THR A N 1
ATOM 777 C CA . THR A 1 100 ? 8.477 -17.141 4.367 1 98.81 100 THR A CA 1
ATOM 778 C C . THR A 1 100 ? 7.023 -16.719 4.18 1 98.81 100 THR A C 1
ATOM 780 O O . THR A 1 100 ? 6.148 -17.125 4.945 1 98.81 100 THR A O 1
ATOM 783 N N . ILE A 1 101 ? 6.812 -15.922 3.236 1 98.81 101 ILE A N 1
ATOM 784 C CA . ILE A 1 101 ? 5.473 -15.398 2.996 1 98.81 101 ILE A CA 1
ATOM 785 C C . ILE A 1 101 ? 4.539 -16.547 2.598 1 98.81 101 ILE A C 1
ATOM 787 O O . ILE A 1 101 ? 3.471 -16.719 3.191 1 98.81 101 ILE A O 1
ATOM 791 N N . ARG A 1 102 ? 4.914 -17.359 1.646 1 98.81 102 ARG A N 1
ATOM 792 C CA . ARG A 1 102 ? 4.07 -18.484 1.231 1 98.81 102 ARG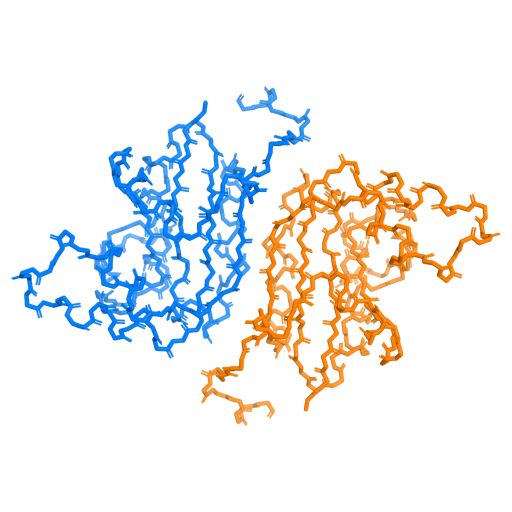 A CA 1
ATOM 793 C C . ARG A 1 102 ? 4.008 -19.547 2.314 1 98.81 102 ARG A C 1
ATOM 795 O O . ARG A 1 102 ? 2.986 -20.219 2.477 1 98.81 102 ARG A O 1
ATOM 802 N N . GLY A 1 103 ? 5.102 -19.75 2.998 1 98.62 103 GLY A N 1
ATOM 803 C CA . GLY A 1 103 ? 5.094 -20.688 4.109 1 98.62 103 GLY A CA 1
ATOM 804 C C . GLY A 1 103 ? 4.113 -20.312 5.203 1 98.62 103 GLY A C 1
ATOM 805 O O . GLY A 1 103 ? 3.504 -21.188 5.828 1 98.62 103 GLY A O 1
ATOM 806 N N . ASP A 1 104 ? 3.918 -19.078 5.383 1 98.75 104 ASP A N 1
ATOM 807 C CA . ASP A 1 104 ? 3.088 -18.578 6.48 1 98.75 104 ASP A CA 1
ATOM 808 C C . ASP A 1 104 ? 1.628 -18.453 6.051 1 98.75 104 ASP A C 1
ATOM 810 O O . ASP A 1 104 ? 0.719 -18.578 6.875 1 98.75 104 ASP A O 1
ATOM 814 N N . TYR A 1 105 ? 1.428 -18.266 4.648 1 98.44 105 TYR A N 1
ATOM 815 C CA . TYR A 1 105 ? 0.076 -17.812 4.344 1 98.44 105 TYR A CA 1
ATOM 816 C C . TYR A 1 105 ? -0.537 -18.641 3.219 1 98.44 105 TYR A C 1
ATOM 818 O O . TYR A 1 105 ? -1.7 -18.453 2.859 1 98.44 105 TYR A O 1
ATOM 826 N N . SER A 1 106 ? 0.221 -19.531 2.635 1 97.94 106 SER A N 1
ATOM 827 C CA . SER A 1 106 ? -0.303 -20.312 1.524 1 97.94 106 SER A CA 1
ATOM 828 C C . SER A 1 106 ? -0.326 -21.797 1.863 1 97.94 106 SER A C 1
ATOM 830 O O . SER A 1 106 ? 0.559 -22.297 2.564 1 97.94 106 SER A O 1
ATOM 832 N N . MET A 1 107 ? -1.298 -22.484 1.316 1 96.94 107 MET A N 1
ATOM 833 C CA . MET A 1 107 ? -1.425 -23.922 1.579 1 96.94 107 MET A CA 1
ATOM 834 C C . MET A 1 107 ? -1.124 -24.734 0.324 1 96.94 107 MET A C 1
ATOM 836 O O . MET A 1 107 ? -1.159 -25.969 0.354 1 96.94 107 MET A O 1
ATOM 840 N N . GLY A 1 108 ? -0.832 -24.047 -0.818 1 95.31 108 GLY A N 1
ATOM 841 C CA . GLY A 1 108 ? -0.603 -24.766 -2.059 1 95.31 108 GLY A CA 1
ATOM 842 C C . GLY A 1 108 ? -0.142 -23.859 -3.193 1 95.31 108 GLY A C 1
ATOM 843 O O . GLY A 1 108 ? 0.317 -22.75 -2.961 1 95.31 108 GLY A O 1
ATOM 844 N N . ILE A 1 109 ? -0.27 -24.375 -4.473 1 93 109 ILE A N 1
ATOM 845 C CA . ILE A 1 109 ? 0.342 -23.734 -5.629 1 93 109 ILE A CA 1
ATOM 846 C C . ILE A 1 109 ? -0.663 -22.781 -6.285 1 93 109 ILE A C 1
ATOM 848 O O . ILE A 1 109 ? -0.275 -21.812 -6.938 1 93 109 ILE A O 1
ATOM 852 N N . GLU A 1 110 ? -1.933 -23.031 -6.145 1 88.19 110 GLU A N 1
ATOM 853 C CA . GLU A 1 110 ? -2.951 -22.312 -6.906 1 88.19 110 GLU A CA 1
ATOM 854 C C . GLU A 1 110 ? -3.119 -20.891 -6.395 1 88.19 110 GLU A C 1
ATOM 856 O O . GLU A 1 110 ? -3.057 -19.938 -7.172 1 88.19 110 GLU A O 1
ATOM 861 N N . LYS A 1 111 ? -3.434 -20.766 -5.133 1 94.19 111 LYS A N 1
ATOM 862 C CA . LYS A 1 111 ? -3.529 -19.5 -4.414 1 94.19 111 LYS A CA 1
ATOM 863 C C . LYS A 1 111 ? -2.355 -19.328 -3.455 1 94.19 111 LYS A C 1
ATOM 865 O O . LYS A 1 111 ? -2.412 -19.766 -2.309 1 94.19 111 LYS A O 1
ATOM 870 N N . ASN A 1 112 ? -1.37 -18.625 -4.035 1 96.31 112 ASN A N 1
ATOM 871 C CA . ASN A 1 112 ? -0.131 -18.672 -3.268 1 96.31 112 ASN A CA 1
ATOM 872 C C . ASN A 1 112 ? 0.383 -17.281 -2.939 1 96.31 112 ASN A C 1
ATOM 874 O O . ASN A 1 112 ? 1.594 -17.062 -2.855 1 96.31 112 ASN A O 1
ATOM 878 N N . ILE A 1 1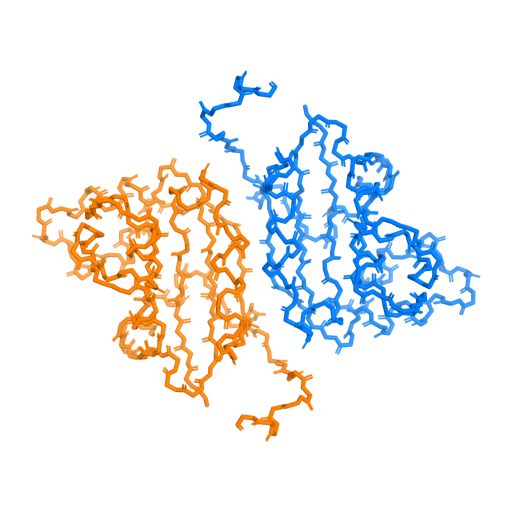13 ? -0.473 -16.234 -2.877 1 98.31 113 ILE A N 1
ATOM 879 C CA . ILE A 1 113 ? -0.344 -15 -2.123 1 98.31 113 ILE A CA 1
ATOM 880 C C . ILE A 1 113 ? 0.46 -13.984 -2.932 1 98.31 113 ILE A C 1
ATOM 882 O O . ILE A 1 113 ? 0.1 -12.805 -2.996 1 98.31 113 ILE A O 1
ATOM 886 N N . ILE A 1 114 ? 1.623 -14.461 -3.59 1 98.81 114 ILE A N 1
ATOM 887 C CA . ILE A 1 114 ? 2.576 -13.438 -4.004 1 98.81 114 ILE A CA 1
ATOM 888 C C . ILE A 1 114 ? 3.289 -13.883 -5.277 1 98.81 114 ILE A C 1
ATOM 890 O O . ILE A 1 114 ? 3.531 -15.07 -5.48 1 98.81 114 ILE A O 1
ATOM 894 N N . HIS A 1 115 ? 3.531 -12.992 -6.152 1 98.56 115 HIS A N 1
ATOM 895 C CA . HIS A 1 115 ? 4.469 -13.117 -7.262 1 98.56 115 HIS A CA 1
ATOM 896 C C . HIS A 1 115 ? 5.645 -12.164 -7.105 1 98.56 115 HIS A C 1
ATOM 898 O O . HIS A 1 115 ? 5.465 -11.016 -6.691 1 98.56 115 HIS A O 1
ATOM 904 N N . ALA A 1 116 ? 6.852 -12.609 -7.43 1 98.56 116 ALA A N 1
ATOM 905 C CA . ALA A 1 116 ? 8.039 -11.758 -7.477 1 98.56 116 ALA A CA 1
ATOM 906 C C . ALA A 1 116 ? 8.906 -12.102 -8.688 1 98.56 116 ALA A C 1
ATOM 908 O O . ALA A 1 116 ? 9.109 -13.273 -9 1 98.56 116 ALA A O 1
ATOM 909 N N . SER A 1 117 ? 9.352 -11.031 -9.344 1 98.06 117 SER A N 1
ATOM 910 C CA . SER A 1 117 ? 10.297 -11.297 -10.422 1 98.06 117 SER A CA 1
ATOM 911 C C . SER A 1 117 ? 11.492 -12.102 -9.93 1 98.06 117 SER A C 1
ATOM 913 O O . SER A 1 117 ? 12.039 -11.82 -8.859 1 98.06 117 SER A O 1
ATOM 915 N N . ASP A 1 118 ? 11.93 -13.055 -10.734 1 95.5 118 ASP A N 1
ATOM 916 C CA . ASP A 1 118 ? 12.953 -13.969 -10.242 1 95.5 118 ASP A CA 1
ATOM 917 C C . ASP A 1 118 ? 14.297 -13.711 -10.922 1 95.5 118 ASP A C 1
ATOM 919 O O . ASP A 1 118 ? 15.266 -14.43 -10.688 1 95.5 118 ASP A O 1
ATOM 923 N N . SER A 1 119 ? 14.359 -12.781 -11.805 1 97.12 119 SER A N 1
ATOM 924 C CA . SER A 1 119 ? 15.578 -12.383 -12.508 1 97.12 119 SER A CA 1
ATOM 925 C C . SER A 1 119 ? 15.469 -10.961 -13.039 1 97.12 119 SER A C 1
ATOM 927 O O . SER A 1 119 ? 14.375 -10.383 -13.07 1 97.12 119 SER A O 1
ATOM 929 N N . LEU A 1 120 ? 16.641 -10.461 -13.383 1 97.19 120 LEU A N 1
ATOM 930 C CA . LEU A 1 120 ? 16.641 -9.141 -14.008 1 97.19 120 LEU A CA 1
ATOM 931 C C . LEU A 1 120 ? 15.852 -9.148 -15.312 1 97.19 120 LEU A C 1
ATOM 933 O O . LEU A 1 120 ? 15.133 -8.195 -15.609 1 97.19 120 LEU A O 1
ATOM 937 N N . GLU A 1 121 ? 16.016 -10.203 -16.047 1 97.31 121 GLU A N 1
ATOM 938 C CA . GLU A 1 121 ? 15.266 -10.359 -17.281 1 97.31 121 GLU A CA 1
ATOM 939 C C . GLU A 1 121 ? 13.758 -10.352 -17.031 1 97.31 121 GLU A C 1
ATOM 941 O O . GLU A 1 121 ? 13.008 -9.672 -17.734 1 97.31 121 GLU A O 1
ATOM 946 N N . ALA A 1 122 ? 13.32 -11.07 -16.047 1 97.31 122 ALA A N 1
ATOM 947 C CA . ALA A 1 122 ? 11.906 -11.109 -15.68 1 97.31 122 ALA A CA 1
ATOM 948 C C . ALA A 1 122 ? 11.422 -9.727 -15.242 1 97.31 122 ALA A C 1
ATOM 950 O O . ALA A 1 122 ? 10.359 -9.273 -15.672 1 97.31 122 ALA A O 1
ATOM 951 N N . TYR A 1 123 ? 12.234 -9.109 -14.438 1 98.25 123 TYR A N 1
ATOM 952 C CA . TYR A 1 123 ? 11.883 -7.766 -13.984 1 98.25 123 TYR A CA 1
ATOM 953 C C . TYR A 1 123 ? 11.695 -6.824 -15.172 1 98.25 123 TYR A C 1
ATOM 955 O O . TYR A 1 123 ? 10.719 -6.078 -15.234 1 98.25 123 TYR A O 1
ATOM 963 N N . ASN A 1 124 ? 12.562 -6.867 -16.062 1 97.5 124 ASN A N 1
ATOM 964 C CA . ASN A 1 124 ? 12.531 -5.98 -17.219 1 97.5 124 ASN A CA 1
ATOM 965 C C . ASN A 1 124 ? 11.312 -6.25 -18.094 1 97.5 124 ASN A C 1
ATOM 967 O O . ASN A 1 124 ? 10.766 -5.328 -18.703 1 97.5 124 ASN A O 1
ATOM 971 N N . HIS A 1 125 ? 10.961 -7.465 -18.188 1 97.12 125 HIS A N 1
ATOM 972 C CA . HIS A 1 125 ? 9.781 -7.848 -18.953 1 97.12 125 HIS A CA 1
ATOM 973 C C . HIS A 1 125 ? 8.5 -7.43 -18.234 1 97.12 125 HIS A C 1
ATOM 975 O O . HIS A 1 125 ? 7.562 -6.934 -18.859 1 97.12 125 HIS A O 1
ATOM 981 N N . GLU A 1 126 ? 8.453 -7.566 -16.969 1 98.25 126 GLU A N 1
ATOM 982 C CA . GLU A 1 126 ? 7.219 -7.48 -16.203 1 98.25 126 GLU A CA 1
ATOM 983 C C . GLU A 1 126 ? 6.93 -6.043 -15.773 1 98.25 126 GLU A C 1
ATOM 985 O O . GLU A 1 126 ? 5.781 -5.602 -15.797 1 98.25 126 GLU A O 1
ATOM 990 N N . MET A 1 127 ? 7.922 -5.309 -15.406 1 98.25 127 MET A N 1
ATOM 991 C CA . MET A 1 127 ? 7.77 -3.988 -14.797 1 98.25 127 MET A CA 1
ATOM 992 C C . MET A 1 127 ? 6.934 -3.074 -15.68 1 98.25 127 MET A C 1
ATOM 994 O O . MET A 1 127 ? 5.977 -2.453 -15.211 1 98.25 127 MET A O 1
ATOM 998 N N . PRO A 1 128 ? 7.125 -3.025 -17 1 98.25 128 PRO A N 1
ATOM 999 C CA . PRO A 1 128 ? 6.41 -2.08 -17.859 1 98.25 128 PRO A CA 1
ATOM 1000 C C . PRO A 1 128 ? 4.934 -2.436 -18.031 1 98.25 128 PRO A C 1
ATOM 1002 O O . PRO A 1 128 ? 4.152 -1.62 -18.516 1 98.25 128 PRO A O 1
ATOM 1005 N N . ILE A 1 129 ? 4.57 -3.658 -17.641 1 98.38 129 ILE A N 1
ATOM 1006 C CA . ILE A 1 129 ? 3.17 -4.066 -17.703 1 98.38 129 ILE A CA 1
ATOM 1007 C C . ILE A 1 129 ? 2.373 -3.324 -16.641 1 98.38 129 ILE A C 1
ATOM 1009 O O . ILE A 1 129 ? 1.179 -3.068 -16.812 1 98.38 129 ILE A O 1
ATOM 1013 N N . PHE A 1 130 ? 3.049 -2.908 -15.594 1 98.44 130 PHE A N 1
ATOM 1014 C CA . PHE A 1 130 ? 2.34 -2.4 -14.422 1 98.44 130 PHE A CA 1
ATOM 1015 C C . PHE A 1 130 ? 2.631 -0.919 -14.211 1 98.44 130 PHE A C 1
ATOM 1017 O O . PHE A 1 130 ? 1.769 -0.172 -13.75 1 98.44 130 PHE A O 1
ATOM 1024 N N . PHE A 1 131 ? 3.807 -0.519 -14.531 1 98.5 131 PHE A N 1
ATOM 1025 C CA . PHE A 1 131 ? 4.207 0.838 -14.172 1 98.5 131 PHE A CA 1
ATOM 1026 C C . PHE A 1 131 ? 4.883 1.529 -15.352 1 98.5 131 PHE A C 1
ATOM 1028 O O . PHE A 1 131 ? 5.586 0.887 -16.141 1 98.5 131 PHE A O 1
ATOM 1035 N N . SER A 1 132 ? 4.652 2.801 -15.422 1 97.38 132 SER A N 1
ATOM 1036 C CA . SER A 1 132 ? 5.496 3.664 -16.234 1 97.38 132 SER A CA 1
ATOM 1037 C C . SER A 1 132 ? 6.656 4.234 -15.43 1 97.38 132 SER A C 1
ATOM 1039 O O . SER A 1 132 ? 6.633 4.203 -14.195 1 97.38 132 SER A O 1
ATOM 1041 N N . ASP A 1 133 ? 7.59 4.785 -16.078 1 95.62 133 ASP A N 1
ATOM 1042 C CA . ASP A 1 133 ? 8.781 5.301 -15.406 1 95.62 133 ASP A CA 1
ATOM 1043 C C . ASP A 1 133 ? 8.43 6.422 -14.438 1 95.62 133 ASP A C 1
ATOM 1045 O O . ASP A 1 133 ? 9.062 6.57 -13.391 1 95.62 133 ASP A O 1
ATOM 1049 N N . ASN A 1 134 ? 7.391 7.168 -14.789 1 95.38 134 ASN A N 1
ATOM 1050 C CA . ASN A 1 134 ? 7.02 8.305 -13.961 1 95.38 134 ASN A CA 1
ATOM 1051 C C . ASN A 1 134 ? 6.387 7.855 -12.641 1 95.38 134 ASN A C 1
ATOM 1053 O O . ASN A 1 134 ? 6.25 8.656 -11.711 1 95.38 134 ASN A O 1
ATOM 1057 N N . GLU A 1 135 ? 5.992 6.605 -12.578 1 97.56 135 GLU A N 1
ATOM 1058 C CA . GLU A 1 135 ? 5.375 6.07 -11.367 1 97.56 135 GLU A CA 1
ATOM 1059 C C . GLU A 1 135 ? 6.43 5.543 -10.398 1 97.56 135 GLU A C 1
ATOM 1061 O O . GLU A 1 135 ? 6.117 5.219 -9.25 1 97.56 135 GLU A O 1
ATOM 1066 N N . ILE A 1 136 ? 7.609 5.402 -10.898 1 98.25 136 ILE A N 1
ATOM 1067 C CA . ILE A 1 136 ? 8.719 4.973 -10.055 1 98.25 136 ILE A CA 1
ATOM 1068 C C . ILE A 1 136 ? 9.398 6.191 -9.43 1 98.25 136 ILE A C 1
ATOM 1070 O O . ILE A 1 136 ? 10.031 6.98 -10.133 1 98.25 136 ILE A O 1
ATOM 1074 N N . ILE A 1 137 ? 9.297 6.312 -8.148 1 98.25 137 ILE A N 1
ATOM 1075 C CA . ILE A 1 137 ? 9.703 7.531 -7.457 1 98.25 137 ILE A CA 1
ATOM 1076 C C . ILE A 1 137 ? 11.102 7.352 -6.863 1 98.25 137 ILE A C 1
ATOM 1078 O O . ILE A 1 137 ? 11.344 6.398 -6.117 1 98.25 137 ILE A O 1
ATOM 1082 N N . GLU A 1 138 ? 11.992 8.25 -7.246 1 95.81 138 GLU A N 1
ATOM 1083 C CA . GLU A 1 138 ? 13.312 8.289 -6.613 1 95.81 138 GLU A CA 1
ATOM 1084 C C . GLU A 1 138 ? 13.266 9.047 -5.293 1 95.81 138 GLU A C 1
ATOM 1086 O O . GLU A 1 138 ? 12.852 10.203 -5.246 1 95.81 138 GLU A O 1
ATOM 1091 N N . TRP A 1 139 ? 13.672 8.328 -4.254 1 95.69 139 TRP A N 1
ATOM 1092 C CA . TRP A 1 139 ? 13.695 8.938 -2.928 1 95.69 139 TRP A CA 1
ATOM 1093 C C . TRP A 1 139 ? 14.656 8.188 -2.006 1 95.69 139 TRP A C 1
ATOM 1095 O O . TRP A 1 139 ? 15.227 7.16 -2.393 1 95.69 139 TRP A O 1
ATOM 1105 N N . ALA A 1 140 ? 14.922 8.82 -0.777 1 90.5 140 ALA A N 1
ATOM 1106 C CA . ALA A 1 140 ? 15.844 8.195 0.171 1 90.5 140 ALA A CA 1
ATOM 1107 C C . ALA A 1 140 ? 15.273 8.227 1.587 1 90.5 140 ALA A C 1
ATOM 1109 O O . ALA A 1 140 ? 14.57 9.164 1.962 1 90.5 140 ALA A O 1
ATOM 1110 N N . TYR A 1 141 ? 15.492 7.105 2.354 1 80.38 141 TYR A N 1
ATOM 1111 C CA . TYR A 1 141 ? 15.102 7.07 3.76 1 80.38 141 TYR A CA 1
ATOM 1112 C C . TYR A 1 141 ? 15.828 8.148 4.555 1 80.38 141 TYR A C 1
ATOM 1114 O O . TYR A 1 141 ? 15.227 8.812 5.402 1 80.38 141 TYR A O 1
ATOM 1122 N N . GLY A 1 142 ? 16.938 8.438 4.184 1 74.25 142 GLY A N 1
ATOM 1123 C CA . GLY A 1 142 ? 17.797 9.344 4.918 1 74.25 142 GLY A CA 1
ATOM 1124 C C . GLY A 1 142 ? 18.781 8.633 5.824 1 74.25 142 GLY A C 1
ATOM 1125 O O . GLY A 1 142 ? 19.75 9.242 6.305 1 74.25 142 GLY A O 1
ATOM 1126 N N . ASP A 1 143 ? 18.453 7.363 6.09 1 70.62 143 ASP A N 1
ATOM 1127 C CA . ASP A 1 143 ? 19.344 6.586 6.941 1 70.62 143 ASP A CA 1
ATOM 1128 C C . ASP A 1 143 ? 20.031 5.48 6.145 1 70.62 143 ASP A C 1
ATOM 1130 O O . ASP A 1 143 ? 20.469 4.473 6.711 1 70.62 143 ASP A O 1
ATOM 1134 N N . GLU A 1 144 ? 20.109 5.57 4.91 1 59.94 144 GLU A N 1
ATOM 1135 C CA . GLU A 1 144 ? 20.641 4.539 4.02 1 59.94 144 GLU A CA 1
ATOM 1136 C C . GLU A 1 144 ? 22.016 4.078 4.461 1 59.94 144 GLU A C 1
ATOM 1138 O O . GLU A 1 144 ? 22.453 2.975 4.125 1 59.94 144 GLU A O 1
ATOM 1143 N N . VAL A 1 145 ? 22.625 4.879 5.293 1 58.66 145 VAL A N 1
ATOM 1144 C CA . VAL A 1 145 ? 23.984 4.57 5.699 1 58.66 145 VAL A CA 1
ATOM 1145 C C . VAL A 1 145 ? 23.969 3.459 6.746 1 58.66 145 VAL A C 1
ATOM 1147 O O . VAL A 1 145 ? 25 2.836 7.016 1 58.66 145 VAL A O 1
ATOM 1150 N N . ILE A 1 146 ? 22.875 3.225 7.207 1 54.62 146 ILE A N 1
ATOM 1151 C CA . ILE A 1 146 ? 22.797 2.186 8.227 1 54.62 146 ILE A CA 1
ATOM 1152 C C . ILE A 1 146 ? 22.922 0.811 7.578 1 54.62 146 ILE A C 1
ATOM 1154 O O . ILE A 1 146 ? 23.406 -0.138 8.203 1 54.62 146 ILE A O 1
ATOM 1158 N N . TYR A 1 147 ? 22.531 0.674 6.359 1 46.62 147 TYR A N 1
ATOM 1159 C CA . TYR A 1 147 ? 22.609 -0.627 5.703 1 46.62 147 TYR A CA 1
ATOM 1160 C C . TYR A 1 147 ? 23.797 -0.698 4.758 1 46.62 147 TYR A C 1
ATOM 1162 O O . TYR A 1 147 ? 24.219 0.321 4.211 1 46.62 147 TYR A O 1
ATOM 1170 N N . MET B 1 1 ? -22.047 1.937 1.386 1 81.69 1 MET B N 1
ATOM 1171 C CA . MET B 1 1 ? -20.859 2.004 2.234 1 81.69 1 MET B CA 1
ATOM 1172 C C . MET B 1 1 ? -20.125 3.322 2.031 1 81.69 1 MET B C 1
ATOM 1174 O O . MET B 1 1 ? -20.156 3.896 0.941 1 81.69 1 MET B O 1
ATOM 1178 N N . ASP B 1 2 ? -19.609 3.871 3.158 1 93.69 2 ASP B N 1
ATOM 1179 C CA . ASP B 1 2 ? -18.859 5.129 3.141 1 93.69 2 ASP B CA 1
ATOM 1180 C C . ASP B 1 2 ? -17.422 4.91 2.707 1 93.69 2 ASP B C 1
ATOM 1182 O O . ASP B 1 2 ? -16.891 3.809 2.848 1 93.69 2 ASP B O 1
ATOM 1186 N N . ARG B 1 3 ? -16.938 5.875 2.039 1 98 3 ARG B N 1
ATOM 1187 C CA . ARG B 1 3 ? -15.531 5.883 1.655 1 98 3 ARG B CA 1
ATOM 1188 C C . ARG B 1 3 ? -14.812 7.09 2.242 1 98 3 ARG B C 1
ATOM 1190 O O . ARG B 1 3 ? -15.43 8.133 2.484 1 98 3 ARG B O 1
ATOM 1197 N N . THR B 1 4 ? -13.539 6.945 2.48 1 98.75 4 THR B N 1
ATOM 1198 C CA . THR B 1 4 ? -12.711 8.047 2.943 1 98.75 4 THR B CA 1
ATOM 1199 C C . THR B 1 4 ? -11.32 7.977 2.32 1 98.75 4 THR B C 1
ATOM 1201 O O . THR B 1 4 ? -10.891 6.914 1.868 1 98.75 4 THR B O 1
ATOM 1204 N N . LEU B 1 5 ? -10.711 9.109 2.246 1 98.88 5 LEU B N 1
ATOM 1205 C CA . LEU B 1 5 ? -9.336 9.203 1.772 1 98.88 5 LEU B CA 1
ATOM 1206 C C . LEU B 1 5 ? -8.352 9.148 2.939 1 98.88 5 LEU B C 1
ATOM 1208 O O . LEU B 1 5 ? -8.57 9.789 3.969 1 98.88 5 LEU B O 1
ATOM 1212 N N . VAL B 1 6 ? -7.281 8.391 2.775 1 98.94 6 VAL B N 1
ATOM 1213 C CA . VAL B 1 6 ? -6.168 8.344 3.717 1 98.94 6 VAL B CA 1
ATOM 1214 C C . VAL B 1 6 ? -4.859 8.625 2.986 1 98.94 6 VAL B C 1
ATOM 1216 O O . VAL B 1 6 ? -4.617 8.094 1.902 1 98.94 6 VAL B O 1
ATOM 1219 N N . LEU B 1 7 ? -4.086 9.453 3.514 1 98.88 7 LEU B N 1
ATOM 1220 C CA . LEU B 1 7 ? -2.717 9.68 3.062 1 98.88 7 LEU B CA 1
ATOM 1221 C C . LEU B 1 7 ? -1.718 9.305 4.152 1 98.88 7 LEU B C 1
ATOM 1223 O O . LEU B 1 7 ? -1.756 9.859 5.254 1 98.88 7 LEU B O 1
ATOM 1227 N N . LEU B 1 8 ? -0.929 8.328 3.865 1 98.88 8 LEU B N 1
ATOM 1228 C CA . LEU B 1 8 ? 0.264 8.164 4.688 1 98.88 8 LEU B CA 1
ATOM 1229 C C . LEU B 1 8 ? 1.356 9.141 4.262 1 98.88 8 LEU B C 1
ATOM 1231 O O . LEU B 1 8 ? 1.866 9.062 3.143 1 98.88 8 LEU B O 1
ATOM 1235 N N . LYS B 1 9 ? 1.698 10.008 5.145 1 98.5 9 LYS B N 1
ATOM 1236 C CA . LYS B 1 9 ? 2.551 11.156 4.836 1 98.5 9 LYS B CA 1
ATOM 1237 C C . LYS B 1 9 ? 4.012 10.734 4.723 1 98.5 9 LYS B C 1
ATOM 1239 O O . LYS B 1 9 ? 4.355 9.578 4.969 1 98.5 9 LYS B O 1
ATOM 1244 N N . PRO B 1 10 ? 4.91 11.664 4.305 1 97.94 10 PRO B N 1
ATOM 1245 C CA . PRO B 1 10 ? 6.297 11.289 4.02 1 97.94 10 PRO B CA 1
ATOM 1246 C C . PRO B 1 10 ? 7.008 10.688 5.227 1 97.94 10 PRO B C 1
ATOM 1248 O O . PRO B 1 10 ? 7.852 9.797 5.07 1 97.94 10 PRO B O 1
ATOM 1251 N N . ASP B 1 11 ? 6.723 11.164 6.406 1 97.06 11 ASP B N 1
ATOM 1252 C CA . ASP B 1 11 ? 7.391 10.609 7.578 1 97.06 11 ASP B CA 1
ATOM 1253 C C . ASP B 1 11 ? 6.98 9.164 7.82 1 97.06 11 ASP B C 1
ATOM 1255 O O . ASP B 1 11 ? 7.789 8.344 8.258 1 97.06 11 ASP B O 1
ATOM 1259 N N . ALA B 1 12 ? 5.715 8.812 7.555 1 98.12 12 ALA B N 1
ATOM 1260 C CA . ALA B 1 12 ? 5.277 7.426 7.664 1 98.12 12 ALA B CA 1
ATOM 1261 C C . ALA B 1 12 ? 6.043 6.531 6.691 1 98.12 12 ALA B C 1
ATOM 1263 O O . ALA B 1 12 ? 6.465 5.43 7.051 1 98.12 12 ALA B O 1
ATOM 1264 N N . VAL B 1 13 ? 6.215 7.039 5.469 1 98.19 13 VAL B N 1
ATOM 1265 C CA . VAL B 1 13 ? 6.934 6.289 4.445 1 98.19 13 VAL B CA 1
ATOM 1266 C C . VAL B 1 13 ? 8.398 6.137 4.852 1 98.19 13 VAL B C 1
ATOM 1268 O O . VAL B 1 13 ? 8.93 5.023 4.871 1 98.19 13 VAL B O 1
ATOM 1271 N N . LYS B 1 14 ? 9.008 7.195 5.277 1 96.38 14 LYS B N 1
ATOM 1272 C CA . LYS B 1 14 ? 10.43 7.211 5.59 1 96.38 14 LYS B CA 1
ATOM 1273 C C . LYS B 1 14 ? 10.734 6.371 6.828 1 96.38 14 LYS B C 1
ATOM 1275 O O . LYS B 1 14 ? 11.836 5.852 6.977 1 96.38 14 LYS B O 1
ATOM 1280 N N . ARG B 1 15 ? 9.797 6.23 7.652 1 96.44 15 ARG B N 1
ATOM 1281 C CA . ARG B 1 15 ? 9.992 5.477 8.883 1 96.44 15 ARG B CA 1
ATOM 1282 C C . ARG B 1 15 ? 9.531 4.031 8.727 1 96.44 15 ARG B C 1
ATOM 1284 O O . ARG B 1 15 ? 9.508 3.27 9.695 1 96.44 15 ARG B O 1
ATOM 1291 N N . ARG B 1 16 ? 9.156 3.664 7.535 1 97.5 16 ARG B N 1
ATOM 1292 C CA . ARG B 1 16 ? 8.82 2.283 7.203 1 97.5 16 ARG B CA 1
ATOM 1293 C C . ARG B 1 16 ? 7.586 1.823 7.973 1 97.5 16 ARG B C 1
ATOM 1295 O O . ARG B 1 16 ? 7.57 0.722 8.523 1 97.5 16 ARG B O 1
ATOM 1302 N N . LEU B 1 17 ? 6.555 2.686 7.949 1 98.44 17 LEU B N 1
ATOM 1303 C CA . LEU B 1 17 ? 5.359 2.393 8.734 1 98.44 17 LEU B CA 1
ATOM 1304 C C . LEU B 1 17 ? 4.188 2.041 7.82 1 98.44 17 LEU B C 1
ATOM 1306 O O . LEU B 1 17 ? 3.068 1.829 8.297 1 98.44 17 LEU B O 1
ATOM 1310 N N . VAL B 1 18 ? 4.387 1.952 6.535 1 98.75 18 VAL B N 1
ATOM 1311 C CA . VAL B 1 18 ? 3.309 1.764 5.57 1 98.75 18 VAL B CA 1
ATOM 1312 C C . VAL B 1 18 ? 2.57 0.46 5.867 1 98.75 18 VAL B C 1
ATOM 1314 O O . VAL B 1 18 ? 1.349 0.456 6.035 1 98.75 18 VAL B O 1
ATOM 1317 N N . GLY B 1 19 ? 3.287 -0.612 5.988 1 98.88 19 GLY B N 1
ATOM 1318 C CA . GLY B 1 19 ? 2.68 -1.907 6.25 1 98.88 19 GLY B CA 1
ATOM 1319 C C . GLY B 1 19 ? 1.96 -1.97 7.582 1 98.88 19 GLY B C 1
ATOM 1320 O O . GLY B 1 19 ? 0.838 -2.475 7.664 1 98.88 19 GLY B O 1
ATOM 1321 N N . LYS B 1 20 ? 2.568 -1.446 8.602 1 98.75 20 LYS B N 1
ATOM 1322 C CA . LYS B 1 20 ? 1.999 -1.456 9.945 1 98.75 20 LYS B CA 1
ATOM 1323 C C . LYS B 1 20 ? 0.648 -0.749 9.977 1 98.75 20 LYS B C 1
ATOM 1325 O O . LYS B 1 20 ? -0.297 -1.229 10.609 1 98.75 20 LYS B O 1
ATOM 1330 N N . ILE B 1 21 ? 0.61 0.372 9.336 1 98.88 21 ILE B N 1
ATOM 1331 C CA . ILE B 1 21 ? -0.606 1.175 9.391 1 98.88 21 ILE B CA 1
ATOM 1332 C C . ILE B 1 21 ? -1.688 0.528 8.523 1 98.88 21 ILE B C 1
ATOM 1334 O O . ILE B 1 21 ? -2.844 0.423 8.945 1 98.88 21 ILE B O 1
ATOM 1338 N N . ILE B 1 22 ? -1.383 0.047 7.344 1 98.88 22 ILE B N 1
ATOM 1339 C CA . ILE B 1 22 ? -2.354 -0.619 6.48 1 98.88 22 ILE B CA 1
ATOM 1340 C C . ILE B 1 22 ? -2.928 -1.839 7.195 1 98.88 22 ILE B C 1
ATOM 1342 O O . ILE B 1 22 ? -4.129 -2.104 7.117 1 98.88 22 ILE B O 1
ATOM 1346 N N . GLU B 1 23 ? -2.086 -2.539 7.887 1 98.81 23 GLU B N 1
ATOM 1347 C CA . GLU B 1 23 ? -2.523 -3.717 8.633 1 98.81 23 GLU B CA 1
ATOM 1348 C C . GLU B 1 23 ? -3.615 -3.359 9.633 1 98.81 23 GLU B C 1
ATOM 1350 O O . GLU B 1 23 ? -4.582 -4.105 9.797 1 98.81 23 GLU B O 1
ATOM 1355 N N . ARG B 1 24 ? -3.473 -2.24 10.297 1 98.75 24 ARG B N 1
ATOM 1356 C CA . ARG B 1 24 ? -4.465 -1.819 11.273 1 98.75 24 ARG B CA 1
ATOM 1357 C C . ARG B 1 24 ? -5.824 -1.597 10.625 1 98.75 24 ARG B C 1
ATOM 1359 O O . ARG B 1 24 ? -6.859 -1.951 11.188 1 98.75 24 ARG B O 1
ATOM 1366 N N . PHE B 1 25 ? -5.855 -0.976 9.453 1 98.56 25 PHE B N 1
ATOM 1367 C CA . PHE B 1 25 ? -7.105 -0.741 8.742 1 98.56 25 PHE B CA 1
ATOM 1368 C C . PHE B 1 25 ? -7.746 -2.059 8.32 1 98.56 25 PHE B C 1
ATOM 1370 O O . PHE B 1 25 ? -8.953 -2.242 8.469 1 98.56 25 PHE B O 1
ATOM 1377 N N . GLU B 1 26 ? -6.914 -2.955 7.805 1 97.38 26 GLU B N 1
ATOM 1378 C CA . GLU B 1 26 ? -7.414 -4.262 7.395 1 97.38 26 GLU B CA 1
ATOM 1379 C C . GLU B 1 26 ? -7.988 -5.031 8.586 1 97.38 26 GLU B C 1
ATOM 1381 O O . GLU B 1 26 ? -9.062 -5.621 8.484 1 97.38 26 GLU B O 1
ATOM 1386 N N . GLU B 1 27 ? -7.297 -5.012 9.68 1 96.62 27 GLU B N 1
ATOM 1387 C CA . GLU B 1 27 ? -7.738 -5.715 10.883 1 96.62 27 GLU B CA 1
ATOM 1388 C C . GLU B 1 27 ? -9.055 -5.148 11.398 1 96.62 27 GLU B C 1
ATOM 1390 O O . GLU B 1 27 ? -9.891 -5.883 11.93 1 96.62 27 GLU B O 1
ATOM 1395 N N . LYS B 1 28 ? -9.242 -3.85 11.219 1 96.19 28 LYS B N 1
ATOM 1396 C CA . LYS B 1 28 ? -10.469 -3.188 11.656 1 96.19 28 LYS B CA 1
ATOM 1397 C C . LYS B 1 28 ? -11.656 -3.623 10.812 1 96.19 28 LYS B C 1
ATOM 1399 O O . LYS B 1 28 ? -12.805 -3.514 11.242 1 96.19 28 LYS B O 1
ATOM 1404 N N . GLY B 1 29 ? -11.383 -4.086 9.578 1 94.12 29 GLY B N 1
ATOM 1405 C CA . GLY B 1 29 ? -12.43 -4.527 8.68 1 94.12 29 GLY B CA 1
ATOM 1406 C C . GLY B 1 29 ? -12.688 -3.555 7.539 1 94.12 29 GLY B C 1
ATOM 1407 O O . GLY B 1 29 ? -13.672 -3.686 6.812 1 94.12 29 GLY B O 1
ATOM 1408 N N . LEU B 1 30 ? -11.844 -2.529 7.422 1 96.38 30 LEU B N 1
ATOM 1409 C CA . LEU B 1 30 ? -11.953 -1.596 6.305 1 96.38 30 LEU B CA 1
ATOM 1410 C C . LEU B 1 30 ? -11.398 -2.213 5.023 1 96.38 30 LEU B C 1
ATOM 1412 O O . LEU B 1 30 ? -10.469 -3.021 5.07 1 96.38 30 LEU B O 1
ATOM 1416 N N . LYS B 1 31 ? -11.961 -1.83 3.924 1 96.88 31 LYS B N 1
ATOM 1417 C CA . LYS B 1 31 ? -11.609 -2.395 2.621 1 96.88 31 LYS B CA 1
ATOM 1418 C C . LYS B 1 31 ? -10.82 -1.396 1.784 1 96.88 31 LYS B C 1
ATOM 1420 O O . LYS B 1 31 ? -11.25 -0.257 1.593 1 96.88 31 LYS B O 1
ATOM 1425 N N . ILE B 1 32 ? -9.648 -1.82 1.313 1 98.56 32 ILE B N 1
ATOM 1426 C CA . ILE B 1 32 ? -8.906 -0.994 0.37 1 98.56 32 ILE B CA 1
ATOM 1427 C C . ILE B 1 32 ? -9.562 -1.062 -1.007 1 98.56 32 ILE B C 1
ATOM 1429 O O . ILE B 1 32 ? -9.766 -2.15 -1.55 1 98.56 32 ILE B O 1
ATOM 1433 N N . VAL B 1 33 ? -9.875 0.122 -1.57 1 98.69 33 VAL B N 1
ATOM 1434 C CA . VAL B 1 33 ? -10.516 0.088 -2.883 1 98.69 33 VAL B CA 1
ATOM 1435 C C . VAL B 1 33 ? -9.68 0.884 -3.883 1 98.69 33 VAL B C 1
ATOM 1437 O O . VAL B 1 33 ? -9.914 0.82 -5.09 1 98.69 33 VAL B O 1
ATOM 1440 N N . ALA B 1 34 ? -8.719 1.619 -3.4 1 98.88 34 ALA B N 1
ATOM 1441 C CA . ALA B 1 34 ? -7.699 2.303 -4.191 1 98.88 34 ALA B CA 1
ATOM 1442 C C . ALA B 1 34 ? -6.449 2.57 -3.361 1 98.88 34 ALA B C 1
ATOM 1444 O O . ALA B 1 34 ? -6.535 2.781 -2.148 1 98.88 34 ALA B O 1
ATOM 1445 N N . MET B 1 35 ? -5.371 2.572 -4.07 1 98.88 35 MET B N 1
ATOM 1446 C CA . MET B 1 35 ? -4.117 2.861 -3.385 1 98.88 35 MET B CA 1
ATOM 1447 C C . MET B 1 35 ? -3 3.137 -4.387 1 98.88 35 MET B C 1
ATOM 1449 O O . MET B 1 35 ? -2.914 2.477 -5.426 1 98.88 35 MET B O 1
ATOM 1453 N N . LYS B 1 36 ? -2.141 4.082 -4.062 1 98.56 36 LYS B N 1
ATOM 1454 C CA . LYS B 1 36 ? -0.951 4.27 -4.891 1 98.56 36 LYS B CA 1
ATOM 1455 C C . LYS B 1 36 ? 0.149 4.988 -4.117 1 98.56 36 LYS B C 1
ATOM 1457 O O . LYS B 1 36 ? -0.134 5.734 -3.176 1 98.56 36 LYS B O 1
ATOM 1462 N N . PHE B 1 37 ? 1.33 4.625 -4.426 1 98.88 37 PHE B N 1
ATOM 1463 C CA . PHE B 1 37 ? 2.545 5.316 -4.008 1 98.88 37 PHE B CA 1
ATOM 1464 C C . PHE B 1 37 ? 2.877 6.453 -4.969 1 98.88 37 PHE B C 1
ATOM 1466 O O . PHE B 1 37 ? 2.924 6.254 -6.184 1 98.88 37 PHE B O 1
ATOM 1473 N N . MET B 1 38 ? 3.107 7.695 -4.418 1 98.44 38 MET B N 1
ATOM 1474 C CA . MET B 1 38 ? 3.285 8.812 -5.34 1 98.44 38 MET B CA 1
ATOM 1475 C C . MET B 1 38 ? 4.043 9.953 -4.676 1 98.44 38 MET B C 1
ATOM 1477 O O . MET B 1 38 ? 4.141 10.008 -3.447 1 98.44 38 MET B O 1
ATOM 1481 N N . GLN B 1 39 ? 4.57 10.82 -5.535 1 98.25 39 GLN B N 1
ATOM 1482 C CA . GLN B 1 39 ? 5.074 12.133 -5.133 1 98.25 39 GLN B CA 1
ATOM 1483 C C . GLN B 1 39 ? 4.062 13.234 -5.438 1 98.25 39 GLN B C 1
ATOM 1485 O O . GLN B 1 39 ? 3.744 13.484 -6.602 1 98.25 39 GLN B O 1
ATOM 1490 N N . MET B 1 40 ? 3.568 13.836 -4.41 1 97.88 40 MET B N 1
ATOM 1491 C CA . MET B 1 40 ? 2.621 14.922 -4.633 1 97.88 40 MET B CA 1
ATOM 1492 C C . MET B 1 40 ? 3.322 16.141 -5.223 1 97.88 40 MET B C 1
ATOM 1494 O O . MET B 1 40 ? 4.418 16.5 -4.789 1 97.88 40 MET B O 1
ATOM 1498 N N . THR B 1 41 ? 2.682 16.719 -6.176 1 97.81 41 THR B N 1
ATOM 1499 C CA . THR B 1 41 ? 3.182 18.016 -6.656 1 97.81 41 THR B CA 1
ATOM 1500 C C . THR B 1 41 ? 2.756 19.141 -5.727 1 97.81 41 THR B C 1
ATOM 1502 O O . THR B 1 41 ? 1.812 18.984 -4.949 1 97.81 41 THR B O 1
ATOM 1505 N N . LYS B 1 42 ? 3.42 20.266 -5.836 1 97.88 42 LYS B N 1
ATOM 1506 C CA . LYS B 1 42 ? 3.031 21.422 -5.047 1 97.88 42 LYS B CA 1
ATOM 1507 C C . LYS B 1 42 ? 1.608 21.875 -5.383 1 97.88 42 LYS B C 1
ATOM 1509 O O . LYS B 1 42 ? 0.853 22.266 -4.5 1 97.88 42 LYS B O 1
ATOM 1514 N N . ASP B 1 43 ? 1.259 21.797 -6.637 1 98.06 43 ASP B N 1
ATOM 1515 C CA . ASP B 1 43 ? -0.083 22.188 -7.059 1 98.06 43 ASP B CA 1
ATOM 1516 C C . ASP B 1 43 ? -1.14 21.281 -6.449 1 98.06 43 ASP B C 1
ATOM 1518 O O . ASP B 1 43 ? -2.18 21.75 -5.98 1 98.06 43 ASP B O 1
ATOM 1522 N N . GLN B 1 44 ? -0.919 20.016 -6.465 1 98.25 44 GLN B N 1
ATOM 1523 C CA . GLN B 1 44 ? -1.823 19.062 -5.816 1 98.25 44 GLN B CA 1
ATOM 1524 C C . GLN B 1 44 ? -1.972 19.375 -4.328 1 98.25 44 GLN B C 1
ATOM 1526 O O . GLN B 1 44 ? -3.084 19.375 -3.797 1 98.25 44 GLN B O 1
ATOM 1531 N N . ALA B 1 45 ? -0.85 19.625 -3.695 1 98.38 45 ALA B N 1
ATOM 1532 C CA . ALA B 1 45 ? -0.846 19.891 -2.26 1 98.38 45 ALA B CA 1
ATOM 1533 C C . ALA B 1 45 ? -1.63 21.172 -1.939 1 98.38 45 ALA B C 1
ATOM 1535 O O . ALA B 1 45 ? -2.428 21.188 -1 1 98.38 45 ALA B O 1
ATOM 1536 N N . LYS B 1 46 ? -1.413 22.188 -2.729 1 98.06 46 LYS B N 1
ATOM 1537 C CA . LYS B 1 46 ? -2.131 23.453 -2.533 1 98.06 46 LYS B CA 1
ATOM 1538 C C . LYS B 1 46 ? -3.635 23.25 -2.703 1 98.06 46 LYS B C 1
ATOM 1540 O O . LYS B 1 46 ? -4.43 23.812 -1.94 1 98.06 46 LYS B O 1
ATOM 1545 N N . THR B 1 47 ? -4.008 22.531 -3.695 1 98.19 47 THR B N 1
ATOM 1546 C CA . THR B 1 47 ? -5.418 22.234 -3.912 1 98.19 47 THR B CA 1
ATOM 1547 C C . THR B 1 47 ? -5.988 21.438 -2.742 1 98.19 47 THR B C 1
ATOM 1549 O O . THR B 1 47 ? -7.074 21.734 -2.248 1 98.19 47 THR B O 1
ATOM 1552 N N . HIS B 1 48 ? -5.258 20.484 -2.268 1 97.94 48 HIS B N 1
ATOM 1553 C CA . HIS B 1 48 ? -5.676 19.609 -1.173 1 97.94 48 HIS B CA 1
ATOM 1554 C C . HIS B 1 48 ? -5.91 20.406 0.104 1 97.94 48 HIS B C 1
ATOM 1556 O O . HIS B 1 48 ? -6.902 20.188 0.803 1 97.94 48 HIS B O 1
ATOM 1562 N N . TYR B 1 49 ? -5.02 21.328 0.346 1 96.94 49 TYR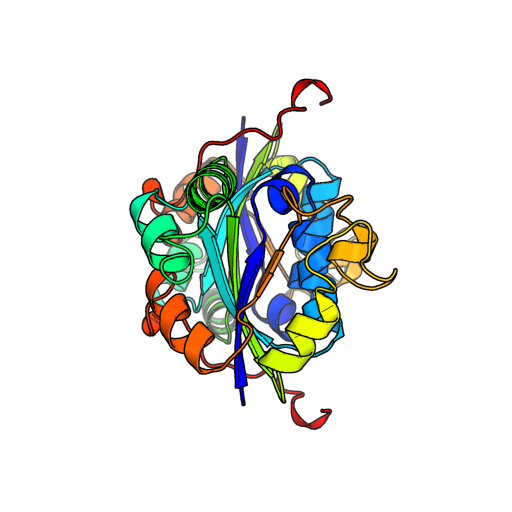 B N 1
ATOM 1563 C CA . TYR B 1 49 ? -5.078 22.094 1.587 1 96.94 49 TYR B CA 1
ATOM 1564 C C . TYR B 1 49 ? -5.738 23.438 1.36 1 96.94 49 TYR B C 1
ATOM 1566 O O . TYR B 1 49 ? -5.582 24.359 2.168 1 96.94 49 TYR B O 1
ATOM 1574 N N . SER B 1 50 ? -6.445 23.609 0.323 1 96.31 50 SER B N 1
ATOM 1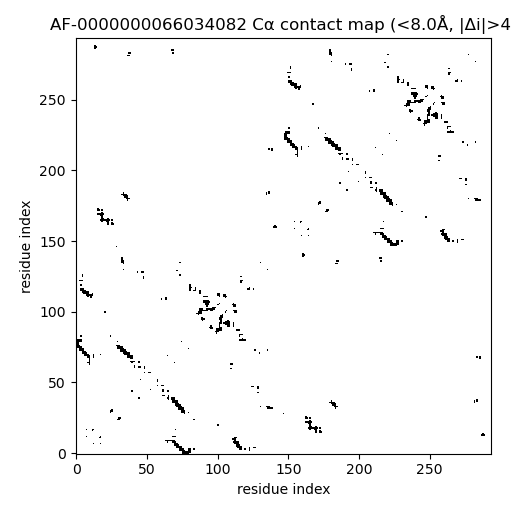575 C CA . SER B 1 50 ? -6.973 24.906 -0.074 1 96.31 50 SER B CA 1
ATOM 1576 C C . SER B 1 50 ? -7.828 25.516 1.032 1 96.31 50 SER B C 1
ATOM 1578 O O . SER B 1 50 ? -7.887 26.734 1.174 1 96.31 50 SER B O 1
ATOM 1580 N N . VAL B 1 51 ? -8.484 24.719 1.84 1 91.69 51 VAL B N 1
ATOM 1581 C CA . VAL B 1 51 ? -9.328 25.188 2.93 1 91.69 51 VAL B CA 1
ATOM 1582 C C . VAL B 1 51 ? -8.484 25.922 3.963 1 91.69 51 VAL B C 1
ATOM 1584 O O . VAL B 1 51 ? -9.008 26.672 4.789 1 91.69 51 VAL B O 1
ATOM 1587 N N . HIS B 1 52 ? -7.148 25.719 3.92 1 92.12 52 HIS B N 1
ATOM 1588 C CA . HIS B 1 52 ? -6.223 26.344 4.863 1 92.12 52 HIS B CA 1
ATOM 1589 C C . HIS B 1 52 ? -5.371 27.406 4.184 1 92.12 52 HIS B C 1
ATOM 1591 O O . HIS B 1 52 ? -4.344 27.828 4.719 1 92.12 52 HIS B O 1
ATOM 1597 N N . GLN B 1 53 ? -5.73 27.812 3.02 1 93.81 53 GLN B N 1
ATOM 1598 C CA . GLN B 1 53 ? -4.875 28.641 2.189 1 93.81 53 GLN B CA 1
ATOM 1599 C C . GLN B 1 53 ? -4.531 29.953 2.9 1 93.81 53 GLN B C 1
ATOM 1601 O O . GLN B 1 53 ? -3.467 30.531 2.67 1 93.81 53 GLN B O 1
ATOM 1606 N N . ASN B 1 54 ? -5.398 30.406 3.855 1 94.69 54 ASN B N 1
ATOM 1607 C CA . ASN B 1 54 ? -5.176 31.688 4.527 1 94.69 54 ASN B CA 1
ATOM 1608 C C . ASN B 1 54 ? -4.609 31.484 5.93 1 94.69 54 ASN B C 1
ATOM 1610 O O . ASN B 1 54 ? -4.48 32.438 6.691 1 94.69 54 ASN B O 1
ATOM 1614 N N . LYS B 1 55 ? -4.336 30.312 6.258 1 93.69 55 LYS B N 1
ATOM 1615 C CA . LYS B 1 55 ? -3.76 30 7.566 1 93.69 55 LYS B CA 1
ATOM 1616 C C . LYS B 1 55 ? -2.238 30.125 7.539 1 93.69 55 LYS B C 1
ATOM 1618 O O . LYS B 1 55 ? -1.608 29.844 6.52 1 93.69 55 LYS B O 1
ATOM 1623 N N . PRO B 1 56 ? -1.603 30.516 8.672 1 94.56 56 PRO B N 1
ATOM 1624 C CA . PRO B 1 56 ? -0.155 30.734 8.719 1 94.56 56 PRO B CA 1
ATOM 1625 C C . PRO B 1 56 ? 0.641 29.453 8.453 1 94.56 56 PRO B C 1
ATOM 1627 O O . PRO B 1 56 ? 1.784 29.516 7.992 1 94.56 56 PRO B O 1
ATOM 1630 N N . PHE B 1 57 ? 0.081 28.406 8.695 1 93 57 PHE B N 1
ATOM 1631 C CA . PHE B 1 57 ? 0.825 27.156 8.562 1 93 57 PHE B CA 1
ATOM 1632 C C . PHE B 1 57 ? 0.615 26.547 7.184 1 93 57 PHE B C 1
ATOM 1634 O O . PHE B 1 57 ? 1.105 25.453 6.902 1 93 57 PHE B O 1
ATOM 1641 N N . PHE B 1 58 ? -0.065 27.219 6.273 1 96.19 58 PHE B N 1
ATOM 1642 C CA . PHE B 1 58 ? -0.428 26.672 4.969 1 96.19 58 PHE B CA 1
ATOM 1643 C C . PHE B 1 58 ? 0.812 26.234 4.203 1 96.19 58 PHE B C 1
ATOM 1645 O O . PHE B 1 58 ? 0.878 25.094 3.729 1 96.19 58 PHE B O 1
ATOM 1652 N N . ASN B 1 59 ? 1.8 27.031 4.137 1 96 59 ASN B N 1
ATOM 1653 C CA . ASN B 1 59 ? 3.012 26.734 3.387 1 96 59 ASN B CA 1
ATOM 1654 C C . ASN B 1 59 ? 3.777 25.562 4.012 1 96 59 ASN B C 1
ATOM 1656 O O . ASN B 1 59 ? 4.391 24.766 3.299 1 96 59 ASN B O 1
ATOM 1660 N N . ASP B 1 60 ? 3.752 25.531 5.316 1 95.62 60 ASP B N 1
ATOM 1661 C CA . ASP B 1 60 ? 4.414 24.422 6.004 1 95.62 60 ASP B CA 1
ATOM 1662 C C . ASP B 1 60 ? 3.764 23.094 5.66 1 95.62 60 ASP B C 1
ATOM 1664 O O . ASP B 1 60 ? 4.453 22.078 5.492 1 95.62 60 ASP B O 1
ATOM 1668 N N . LEU B 1 61 ? 2.461 23.125 5.57 1 95.69 61 LEU B N 1
ATOM 1669 C CA . LEU B 1 61 ? 1.729 21.922 5.184 1 95.69 61 LEU B CA 1
ATOM 1670 C C . LEU B 1 61 ? 2.143 21.453 3.795 1 95.69 61 LEU B C 1
ATOM 1672 O O . LEU B 1 61 ? 2.447 20.266 3.596 1 95.69 61 LEU B O 1
ATOM 1676 N N . VAL B 1 62 ? 2.168 22.359 2.895 1 97.56 62 VAL B N 1
ATOM 1677 C CA . VAL B 1 62 ? 2.482 22.062 1.501 1 97.56 62 VAL B CA 1
ATOM 1678 C C . VAL B 1 62 ? 3.92 21.562 1.391 1 97.56 62 VAL B C 1
ATOM 1680 O O . VAL B 1 62 ? 4.18 20.547 0.741 1 97.56 62 VAL B O 1
ATOM 1683 N N . ASN B 1 63 ? 4.859 22.203 2.109 1 97.06 63 ASN B N 1
ATOM 1684 C CA . ASN B 1 63 ? 6.266 21.812 2.072 1 97.06 63 ASN B CA 1
ATOM 1685 C C . ASN B 1 63 ? 6.477 20.422 2.66 1 97.06 63 ASN B C 1
ATOM 1687 O O . ASN B 1 63 ? 7.25 19.641 2.123 1 97.06 63 ASN B O 1
ATOM 1691 N N . TYR B 1 64 ? 5.848 20.188 3.678 1 96.94 64 TYR B N 1
ATOM 1692 C CA . TYR B 1 64 ? 6 18.906 4.367 1 96.94 64 TYR B CA 1
ATOM 1693 C C . TYR B 1 64 ? 5.484 17.75 3.51 1 96.94 64 TYR B C 1
ATOM 1695 O O . TYR B 1 64 ? 6.203 16.781 3.271 1 96.94 64 TYR B O 1
ATOM 1703 N N . ILE B 1 65 ? 4.285 17.828 2.979 1 97.56 65 ILE B N 1
ATOM 1704 C CA . ILE B 1 65 ? 3.627 16.719 2.307 1 97.56 65 ILE B CA 1
ATOM 1705 C C . ILE B 1 65 ? 4.312 16.438 0.969 1 97.56 65 ILE B C 1
ATOM 1707 O O . ILE B 1 65 ? 4.234 15.328 0.441 1 97.56 65 ILE B O 1
ATOM 1711 N N . THR B 1 66 ? 5.02 17.469 0.405 1 97.75 66 THR B N 1
ATOM 1712 C CA . THR B 1 66 ? 5.695 17.297 -0.875 1 97.75 66 THR B CA 1
ATOM 1713 C C . THR B 1 66 ? 7.172 16.969 -0.664 1 97.75 66 THR B C 1
ATOM 1715 O O . THR B 1 66 ? 7.934 16.859 -1.627 1 97.75 66 THR B O 1
ATOM 1718 N N . SER B 1 67 ? 7.648 16.828 0.579 1 96.62 67 SER B N 1
ATOM 1719 C CA . SER B 1 67 ? 9.055 16.641 0.908 1 96.62 67 SER B CA 1
ATOM 1720 C C . SER B 1 67 ? 9.5 15.211 0.599 1 96.62 67 SER B C 1
ATOM 1722 O O . SER B 1 67 ? 10.695 14.914 0.591 1 96.62 67 SER B O 1
ATOM 1724 N N . GLY B 1 68 ? 8.562 14.336 0.321 1 97.25 68 GLY B N 1
ATOM 1725 C CA . GLY B 1 68 ? 8.805 12.938 -0 1 97.25 68 GLY B CA 1
ATOM 1726 C C . GLY B 1 68 ? 7.57 12.219 -0.501 1 97.25 68 GLY B C 1
ATOM 1727 O O . GLY B 1 68 ? 6.5 12.82 -0.625 1 97.25 68 GLY B O 1
ATOM 1728 N N . PRO B 1 69 ? 7.762 10.984 -0.817 1 98.38 69 PRO B N 1
ATOM 1729 C CA . PRO B 1 69 ? 6.613 10.227 -1.331 1 98.38 69 PRO B CA 1
ATOM 1730 C C . PRO B 1 69 ? 5.566 9.938 -0.257 1 98.38 69 PRO B C 1
ATOM 1732 O O . PRO B 1 69 ? 5.879 9.969 0.937 1 98.38 69 PRO B O 1
ATOM 1735 N N . ILE B 1 70 ? 4.391 9.75 -0.727 1 98.75 70 ILE B N 1
ATOM 1736 C CA . ILE B 1 70 ? 3.273 9.398 0.143 1 98.75 70 ILE B CA 1
ATOM 1737 C C . ILE B 1 70 ? 2.576 8.148 -0.393 1 98.75 70 ILE B C 1
ATOM 1739 O O . ILE B 1 70 ? 2.824 7.73 -1.526 1 98.75 70 ILE B O 1
ATOM 1743 N N . VAL B 1 71 ? 1.793 7.504 0.429 1 98.88 71 VAL B N 1
ATOM 1744 C CA . VAL B 1 71 ? 0.81 6.516 -0.004 1 98.88 71 VAL B CA 1
ATOM 1745 C C . VAL B 1 71 ? -0.596 7.098 0.121 1 98.88 71 VAL B C 1
ATOM 1747 O O . VAL B 1 71 ? -1.004 7.523 1.204 1 98.88 71 VAL B O 1
ATOM 1750 N N . ALA B 1 72 ? -1.258 7.18 -0.994 1 98.94 72 ALA B N 1
ATOM 1751 C CA . ALA B 1 72 ? -2.666 7.562 -1 1 98.94 72 ALA B CA 1
ATOM 1752 C C . ALA B 1 72 ? -3.57 6.34 -1.115 1 98.94 72 ALA B C 1
ATOM 1754 O O . ALA B 1 72 ? -3.295 5.43 -1.9 1 98.94 72 ALA B O 1
ATOM 1755 N N . MET B 1 73 ? -4.664 6.316 -0.34 1 98.88 73 MET B N 1
ATOM 1756 C CA . MET B 1 73 ? -5.578 5.184 -0.449 1 98.88 73 MET B CA 1
ATOM 1757 C C . MET B 1 73 ? -7.016 5.613 -0.189 1 98.88 73 MET B C 1
ATOM 1759 O O . MET B 1 73 ? -7.258 6.645 0.442 1 98.88 73 MET B O 1
ATOM 1763 N N . ILE B 1 74 ? -7.906 4.922 -0.728 1 98.88 74 ILE B N 1
ATOM 1764 C CA . ILE B 1 74 ? -9.328 5.031 -0.411 1 98.88 74 ILE B CA 1
ATOM 1765 C C . ILE B 1 74 ? -9.781 3.779 0.335 1 98.88 74 ILE B C 1
ATOM 1767 O O . ILE B 1 74 ? -9.578 2.658 -0.137 1 98.88 74 ILE B O 1
ATOM 1771 N N . LEU B 1 75 ? -10.352 4.02 1.478 1 98.56 75 LEU B N 1
ATOM 1772 C CA . LEU B 1 75 ? -10.891 2.947 2.305 1 98.56 75 LEU B CA 1
ATOM 1773 C C . LEU B 1 75 ? -12.414 2.971 2.301 1 98.56 75 LEU B C 1
ATOM 1775 O O . LEU B 1 75 ? -13.023 4.043 2.309 1 98.56 75 LEU B O 1
ATOM 1779 N N . GLU B 1 76 ? -12.969 1.806 2.295 1 97.69 76 GLU B N 1
ATOM 1780 C CA . GLU B 1 76 ? -14.422 1.648 2.279 1 97.69 76 GLU B CA 1
ATOM 1781 C C . GLU B 1 76 ? -14.898 0.811 3.463 1 97.69 76 GLU B C 1
ATOM 1783 O O . GLU B 1 76 ? -14.258 -0.177 3.83 1 97.69 76 GLU B O 1
ATOM 1788 N N . GLY B 1 77 ? -15.992 1.155 4.082 1 95 77 GLY B N 1
ATOM 1789 C CA . GLY B 1 77 ? -16.641 0.454 5.184 1 95 77 GLY B CA 1
ATOM 1790 C C . GLY B 1 77 ? -17.781 1.231 5.801 1 95 77 GLY B C 1
ATOM 1791 O O . GLY B 1 77 ? -18 2.398 5.469 1 95 77 GLY B O 1
ATOM 1792 N N . ALA B 1 78 ? -18.516 0.524 6.664 1 92.69 78 ALA B N 1
ATOM 1793 C CA . ALA B 1 78 ? -19.547 1.226 7.426 1 92.69 78 ALA B CA 1
ATOM 1794 C C . ALA B 1 78 ? -18.938 2.293 8.328 1 92.69 78 ALA B C 1
ATOM 1796 O O . ALA B 1 78 ? -18.047 2 9.133 1 92.69 78 ALA B O 1
ATOM 1797 N N . HIS B 1 79 ? -19.328 3.604 8.195 1 95.81 79 HIS B N 1
ATOM 1798 C CA . HIS B 1 79 ? -18.844 4.723 9 1 95.81 79 HIS B CA 1
ATOM 1799 C C . HIS B 1 79 ? -17.344 4.918 8.82 1 95.81 79 HIS B C 1
ATOM 1801 O O . HIS B 1 79 ? -16.625 5.215 9.781 1 95.81 79 HIS B O 1
ATOM 1807 N N . ALA B 1 80 ? -16.875 4.621 7.621 1 97.88 80 ALA B N 1
ATOM 1808 C CA . ALA B 1 80 ? -15.445 4.645 7.336 1 97.88 80 ALA B CA 1
ATOM 1809 C C . ALA B 1 80 ? -14.828 5.98 7.738 1 97.88 80 ALA B C 1
ATOM 1811 O O . ALA B 1 80 ? -13.727 6.023 8.305 1 97.88 80 ALA B O 1
ATOM 1812 N N . ILE B 1 81 ? -15.516 7.09 7.461 1 98.31 81 ILE B N 1
ATOM 1813 C CA . ILE B 1 81 ? -14.969 8.406 7.75 1 98.31 81 ILE B CA 1
ATOM 1814 C C . ILE B 1 81 ? -14.742 8.562 9.25 1 98.31 81 ILE B C 1
ATOM 1816 O O . ILE B 1 81 ? -13.641 8.891 9.695 1 98.31 81 ILE B O 1
ATOM 1820 N N . GLU B 1 82 ? -15.727 8.266 10.008 1 97.88 82 GLU B N 1
ATOM 1821 C CA . GLU B 1 82 ? -15.656 8.398 11.461 1 97.88 82 GLU B CA 1
ATOM 1822 C C . GLU B 1 82 ? -14.648 7.418 12.062 1 97.88 82 GLU B C 1
ATOM 1824 O O . GLU B 1 82 ? -13.859 7.789 12.93 1 97.88 82 GLU B O 1
ATOM 1829 N N . ILE B 1 83 ? -14.656 6.246 11.594 1 98.19 83 ILE B N 1
ATOM 1830 C CA . ILE B 1 83 ? -13.805 5.188 12.125 1 98.19 83 ILE B CA 1
ATOM 1831 C C . ILE B 1 83 ? -12.336 5.52 11.859 1 98.19 83 ILE B C 1
ATOM 1833 O O . ILE B 1 83 ? -11.508 5.441 12.766 1 98.19 83 ILE B O 1
ATOM 1837 N N . VAL B 1 84 ? -12.023 5.891 10.664 1 98.69 84 VAL B N 1
ATOM 1838 C CA . VAL B 1 84 ? -10.641 6.176 10.312 1 98.69 84 VAL B CA 1
ATOM 1839 C C . VAL B 1 84 ? -10.148 7.395 11.086 1 98.69 84 VAL B C 1
ATOM 1841 O O . VAL B 1 84 ? -8.992 7.441 11.516 1 98.69 84 VAL B O 1
ATOM 1844 N N . ARG B 1 85 ? -10.938 8.367 11.281 1 98.31 85 ARG B N 1
ATOM 1845 C CA . ARG B 1 85 ? -10.555 9.523 12.086 1 98.31 85 ARG B CA 1
ATOM 1846 C C . ARG B 1 85 ? -10.242 9.117 13.516 1 98.31 85 ARG B C 1
ATOM 1848 O O . ARG B 1 85 ? -9.273 9.594 14.109 1 98.31 85 ARG B O 1
ATOM 1855 N N . LEU B 1 86 ? -11.086 8.289 14.031 1 98.44 86 LEU B N 1
ATOM 1856 C CA . LEU B 1 86 ? -10.852 7.793 15.383 1 98.44 86 LEU B CA 1
ATOM 1857 C C . LEU B 1 86 ? -9.547 7.004 15.461 1 98.44 86 LEU B C 1
ATOM 1859 O O . LEU B 1 86 ? -8.766 7.184 16.391 1 98.44 86 LEU B O 1
ATOM 1863 N N . MET B 1 87 ? -9.312 6.191 14.492 1 98.81 87 MET B N 1
ATOM 1864 C CA . MET B 1 87 ? -8.086 5.395 14.461 1 98.81 87 MET B CA 1
ATOM 1865 C C . MET B 1 87 ? -6.859 6.285 14.32 1 98.81 87 MET B C 1
ATOM 1867 O O . MET B 1 87 ? -5.785 5.957 14.828 1 98.81 87 MET B O 1
ATOM 1871 N N . SER B 1 88 ? -6.984 7.367 13.625 1 98.62 88 SER B N 1
ATOM 1872 C CA . SER B 1 88 ? -5.875 8.289 13.414 1 98.62 88 SER B CA 1
ATOM 1873 C C . SER B 1 88 ? -5.445 8.945 14.719 1 98.62 88 SER B C 1
ATOM 1875 O O . SER B 1 88 ? -4.25 9.023 15.016 1 98.62 88 SER B O 1
ATOM 1877 N N . GLY B 1 89 ? -6.484 9.398 15.453 1 98.5 89 GLY B N 1
ATOM 1878 C CA . GLY B 1 89 ? -6.199 10.094 16.703 1 98.5 89 GLY B CA 1
ATOM 1879 C C . GLY B 1 89 ? -6.035 11.594 16.516 1 98.5 89 GLY B C 1
ATOM 1880 O O . GLY B 1 89 ? -6.07 12.094 15.391 1 98.5 89 GLY B O 1
ATOM 1881 N N . ALA B 1 90 ? -5.785 12.211 17.609 1 97.69 90 ALA B N 1
ATOM 1882 C CA . ALA B 1 90 ? -5.676 13.664 17.625 1 97.69 90 ALA B CA 1
ATOM 1883 C C . ALA B 1 90 ? -4.562 14.148 16.703 1 97.69 90 ALA B C 1
ATOM 1885 O O . ALA B 1 90 ? -3.527 13.492 16.578 1 97.69 90 ALA B O 1
ATOM 1886 N N . THR B 1 91 ? -4.785 15.297 16.078 1 96.5 91 THR B N 1
ATOM 1887 C CA . THR B 1 91 ? -3.844 15.883 15.125 1 96.5 91 THR B CA 1
ATOM 1888 C C . THR B 1 91 ? -2.479 16.094 15.773 1 96.5 91 THR B C 1
ATOM 1890 O O . THR B 1 91 ? -1.444 15.859 15.141 1 96.5 91 THR B O 1
ATOM 1893 N N . ASP B 1 92 ? -2.561 16.531 17.031 1 97.38 92 ASP B N 1
ATOM 1894 C CA . ASP B 1 92 ? -1.322 16.656 17.797 1 97.38 92 ASP B CA 1
ATOM 1895 C C . ASP B 1 92 ? -0.906 15.32 18.391 1 97.38 92 ASP B C 1
ATOM 1897 O O . ASP B 1 92 ? -1.456 14.891 19.406 1 97.38 92 ASP B O 1
ATOM 1901 N N . GLY B 1 93 ? 0.146 14.742 17.828 1 97.62 93 GLY B N 1
ATOM 1902 C CA . GLY B 1 93 ? 0.595 13.422 18.25 1 97.62 93 GLY B CA 1
ATOM 1903 C C . GLY B 1 93 ? 0.995 13.359 19.703 1 97.62 93 GLY B C 1
ATOM 1904 O O . GLY B 1 93 ? 0.887 12.312 20.344 1 97.62 93 GLY B O 1
ATOM 1905 N N . SER B 1 94 ? 1.437 14.469 20.266 1 97.62 94 SER B N 1
ATOM 1906 C CA . SER B 1 94 ? 1.834 14.508 21.656 1 97.62 94 SER B CA 1
ATOM 1907 C C . SER B 1 94 ? 0.622 14.406 22.578 1 97.62 94 SER B C 1
ATOM 1909 O O . SER B 1 94 ? 0.763 14.125 23.781 1 97.62 94 SER B O 1
ATOM 1911 N N . LYS B 1 95 ? -0.487 14.594 22.016 1 98.12 95 LYS B N 1
ATOM 1912 C CA . LYS B 1 95 ? -1.724 14.555 22.781 1 98.12 95 LYS B CA 1
ATOM 1913 C C . LYS B 1 95 ? -2.611 13.398 22.344 1 98.12 95 LYS B C 1
ATOM 1915 O O . LYS B 1 95 ? -3.709 13.211 22.875 1 98.12 95 LYS B O 1
ATOM 1920 N N . ALA B 1 96 ? -2.189 12.664 21.375 1 98.44 96 ALA B N 1
ATOM 1921 C CA . ALA B 1 96 ? -2.984 11.562 20.844 1 98.44 96 ALA B CA 1
ATOM 1922 C C . ALA B 1 96 ? -2.904 10.336 21.75 1 98.44 96 ALA B C 1
ATOM 1924 O O . ALA B 1 96 ? -1.838 10.023 22.281 1 98.44 96 ALA B O 1
ATOM 1925 N N . GLN B 1 97 ? -3.898 9.633 21.906 1 98.62 97 GLN B N 1
ATOM 1926 C CA . GLN B 1 97 ? -3.98 8.492 22.812 1 98.62 97 GLN B CA 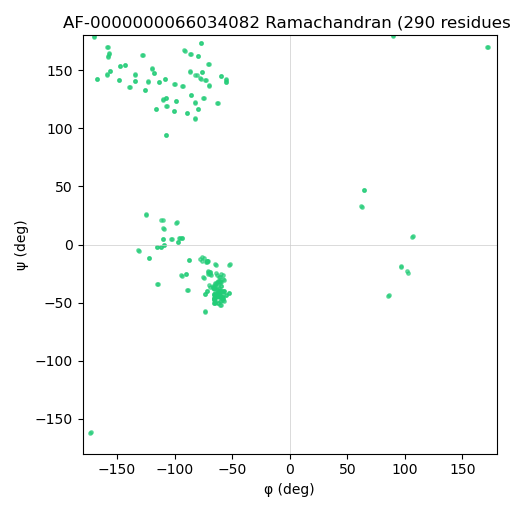1
ATOM 1927 C C . GLN B 1 97 ? -3.201 7.301 22.266 1 98.62 97 GLN B C 1
ATOM 1929 O O . GLN B 1 97 ? -3.23 7.039 21.062 1 98.62 97 GLN B O 1
ATOM 1934 N N . PRO B 1 98 ? -2.518 6.547 23.188 1 98.19 98 PRO B N 1
ATOM 1935 C CA . PRO B 1 98 ? -1.939 5.285 22.719 1 98.19 98 PRO B CA 1
ATOM 1936 C C . PRO B 1 98 ? -2.973 4.359 22.078 1 98.19 98 PRO B C 1
ATOM 1938 O O . PRO B 1 98 ? -4.109 4.277 22.547 1 98.19 98 PRO B O 1
ATOM 1941 N N . GLY B 1 99 ? -2.605 3.689 21.062 1 98.56 99 GLY B N 1
ATOM 1942 C CA . GLY B 1 99 ? -3.535 2.848 20.312 1 98.56 99 GLY B CA 1
ATOM 1943 C C . GLY B 1 99 ? -4.016 3.479 19.031 1 98.56 99 GLY B C 1
ATOM 1944 O O . GLY B 1 99 ? -4.473 2.779 18.125 1 98.56 99 GLY B O 1
ATOM 1945 N N . THR B 1 100 ? -3.947 4.797 18.969 1 98.81 100 THR B N 1
ATOM 1946 C CA . THR B 1 100 ? -4.199 5.465 17.703 1 98.81 100 THR B CA 1
ATOM 1947 C C . THR B 1 100 ? -2.926 5.543 16.875 1 98.81 100 THR B C 1
ATOM 1949 O O . THR B 1 100 ? -1.826 5.324 17.375 1 98.81 100 THR B O 1
ATOM 1952 N N . ILE B 1 101 ? -3.104 5.809 15.648 1 98.81 101 ILE B N 1
ATOM 1953 C CA . ILE B 1 101 ? -1.96 5.852 14.75 1 98.81 101 ILE B CA 1
ATOM 1954 C C . ILE B 1 101 ? -1.028 6.992 15.148 1 98.81 101 ILE B C 1
ATOM 1956 O O . ILE B 1 101 ? 0.174 6.785 15.328 1 98.81 101 ILE B O 1
ATOM 1960 N N . ARG B 1 102 ? -1.538 8.188 15.344 1 98.81 102 ARG B N 1
ATOM 1961 C CA . ARG B 1 102 ? -0.698 9.312 15.734 1 98.81 102 ARG B CA 1
ATOM 1962 C C . ARG B 1 102 ? -0.203 9.148 17.172 1 98.81 102 ARG B C 1
ATOM 1964 O O . ARG B 1 102 ? 0.908 9.57 17.5 1 98.81 102 ARG B O 1
ATOM 1971 N N . GLY B 1 103 ? -1.019 8.594 18 1 98.62 103 GLY B N 1
ATOM 1972 C CA . GLY B 1 103 ? -0.582 8.32 19.359 1 98.62 103 GLY B CA 1
ATOM 1973 C C . GLY B 1 103 ? 0.598 7.367 19.438 1 98.62 103 GLY B C 1
ATOM 1974 O O . GLY B 1 103 ? 1.467 7.508 20.297 1 98.62 103 GLY B O 1
ATOM 1975 N N . ASP B 1 104 ? 0.663 6.488 18.516 1 98.75 104 ASP B N 1
ATOM 1976 C CA . ASP B 1 104 ? 1.689 5.453 18.531 1 98.75 104 ASP B CA 1
ATOM 1977 C C . ASP B 1 104 ? 2.943 5.902 17.797 1 98.75 104 ASP B C 1
ATOM 1979 O O . ASP B 1 104 ? 4.051 5.461 18.109 1 98.75 104 ASP B O 1
ATOM 1983 N N . TYR B 1 105 ? 2.729 6.891 16.797 1 98.44 105 TYR B N 1
ATOM 1984 C CA . TYR B 1 105 ? 3.869 7.031 15.898 1 98.44 105 TYR B CA 1
ATOM 1985 C C . TYR B 1 105 ? 4.254 8.492 15.734 1 98.44 105 TYR B C 1
ATOM 1987 O O . TYR B 1 105 ? 5.238 8.812 15.062 1 98.44 105 TYR B O 1
ATOM 1995 N N . SER B 1 106 ? 3.492 9.398 16.297 1 97.94 106 SER B N 1
ATOM 1996 C CA . SER B 1 106 ? 3.793 10.82 16.141 1 97.94 106 SER B CA 1
ATOM 1997 C C . SER B 1 106 ? 4.102 11.477 17.484 1 97.94 106 SER B C 1
ATOM 1999 O O . SER B 1 106 ? 3.518 11.117 18.5 1 97.94 106 SER B O 1
ATOM 2001 N N . MET B 1 107 ? 4.965 12.453 17.438 1 96.94 107 MET B N 1
ATOM 2002 C CA . MET B 1 107 ? 5.344 13.156 18.672 1 96.94 107 MET B CA 1
ATOM 2003 C C . MET B 1 107 ? 4.824 14.586 18.656 1 96.94 107 MET B C 1
ATOM 2005 O O . MET B 1 107 ? 5.023 15.336 19.625 1 96.94 107 MET B O 1
ATOM 2009 N N . GLY B 1 108 ? 4.152 15.016 17.531 1 95.19 108 GLY B N 1
ATOM 2010 C CA . GLY B 1 108 ? 3.697 16.391 17.438 1 95.19 108 GLY B CA 1
ATOM 2011 C C . GLY B 1 108 ? 2.824 16.656 16.219 1 95.19 108 GLY B C 1
ATOM 2012 O O . GLY B 1 108 ? 2.297 15.711 15.617 1 95.19 108 GLY B O 1
ATOM 2013 N N . ILE B 1 109 ? 2.676 17.953 15.844 1 92.94 109 ILE B N 1
ATOM 2014 C CA . ILE B 1 109 ? 1.688 18.375 14.852 1 92.94 109 ILE B CA 1
ATOM 2015 C C . ILE B 1 109 ? 2.336 18.438 13.469 1 92.94 109 ILE B C 1
ATOM 2017 O O . ILE B 1 109 ? 1.657 18.281 12.453 1 92.94 109 ILE B O 1
ATOM 2021 N N . GLU B 1 110 ? 3.615 18.641 13.406 1 88.06 110 GLU B N 1
ATOM 2022 C CA . GLU B 1 110 ? 4.277 18.922 12.141 1 88.06 110 GLU B CA 1
ATOM 2023 C C . GLU B 1 110 ? 4.387 17.672 11.281 1 88.06 110 GLU B C 1
ATOM 2025 O O . GLU B 1 110 ? 3.998 17.672 10.109 1 88.06 110 GLU B O 1
ATOM 2030 N N . LYS B 1 111 ? 5.004 16.656 11.812 1 94.19 111 LYS B N 1
ATOM 2031 C CA . LYS B 1 111 ? 5.117 15.328 11.219 1 94.19 111 LYS B CA 1
ATOM 2032 C C . LYS B 1 111 ? 4.238 14.32 11.961 1 94.19 111 LYS B C 1
ATOM 2034 O O . LYS B 1 111 ? 4.668 13.719 12.945 1 94.19 111 LYS B O 1
ATOM 2039 N N . ASN B 1 112 ? 3.045 14.211 11.352 1 96.38 112 ASN B N 1
ATOM 2040 C CA . ASN B 1 112 ? 2.086 13.477 12.172 1 96.38 112 ASN B CA 1
ATOM 2041 C C . ASN B 1 112 ? 1.499 12.289 11.414 1 96.38 112 ASN B C 1
ATOM 2043 O O . ASN B 1 112 ? 0.341 11.922 11.625 1 96.38 112 ASN B O 1
ATOM 2047 N N . ILE B 1 113 ? 2.195 11.719 10.422 1 98.38 113 ILE B N 1
ATOM 2048 C CA . ILE B 1 113 ? 2.113 10.344 9.93 1 98.38 113 ILE B CA 1
ATOM 2049 C C . ILE B 1 113 ? 0.99 10.234 8.898 1 98.38 113 ILE B C 1
ATOM 2051 O O . ILE B 1 113 ? 1.16 9.609 7.852 1 98.38 113 ILE B O 1
ATOM 2055 N N . ILE B 1 114 ? -0.233 10.875 9.211 1 98.81 114 ILE B N 1
ATOM 2056 C CA . ILE B 1 114 ? -1.392 10.438 8.445 1 98.81 114 ILE B CA 1
ATOM 2057 C C . ILE B 1 114 ? -2.361 11.602 8.258 1 98.81 114 ILE B C 1
ATOM 2059 O O . ILE B 1 114 ? -2.48 12.461 9.125 1 98.81 114 ILE B O 1
ATOM 2063 N N . HIS B 1 115 ? -2.947 11.695 7.145 1 98.56 115 HIS B N 1
ATOM 2064 C CA . HIS B 1 115 ? -4.125 12.508 6.863 1 98.56 115 HIS B CA 1
ATOM 2065 C C . HIS B 1 115 ? -5.332 11.633 6.539 1 98.56 115 HIS B C 1
ATOM 2067 O O . HIS B 1 115 ? -5.203 10.625 5.844 1 98.56 115 HIS B O 1
ATOM 2073 N N . ALA B 1 116 ? -6.516 11.992 7.02 1 98.56 116 ALA B N 1
ATOM 2074 C CA . ALA B 1 116 ? -7.773 11.344 6.664 1 98.56 116 ALA B CA 1
ATOM 2075 C C . ALA B 1 116 ? -8.883 12.367 6.477 1 98.56 116 ALA B C 1
ATOM 2077 O O . ALA B 1 116 ? -9.008 13.305 7.266 1 98.56 116 ALA B O 1
ATOM 2078 N N . SER B 1 117 ? -9.633 12.148 5.395 1 98.06 117 SER B N 1
ATOM 2079 C CA . SER B 1 117 ? -10.789 13.031 5.238 1 98.06 117 SER B CA 1
ATOM 2080 C C . SER B 1 117 ? -11.688 12.984 6.469 1 98.06 117 SER B C 1
ATOM 2082 O O . SER B 1 117 ? -11.953 11.906 7.008 1 98.06 117 SER B O 1
ATOM 2084 N N . ASP B 1 118 ? -12.195 14.148 6.859 1 95.44 118 ASP B N 1
ATOM 2085 C CA . ASP B 1 118 ? -12.914 14.188 8.133 1 95.44 118 ASP B CA 1
ATOM 2086 C C . ASP B 1 118 ? -14.414 14.375 7.914 1 95.44 118 ASP B C 1
ATOM 2088 O O . ASP B 1 118 ? -15.172 14.508 8.875 1 95.44 118 ASP B O 1
ATOM 2092 N N . SER B 1 119 ? -14.836 14.477 6.707 1 97.12 119 SER B N 1
ATOM 2093 C CA . SER B 1 119 ? -16.25 14.609 6.332 1 97.12 119 SER B CA 1
ATOM 2094 C C . SER B 1 119 ? -16.484 14.156 4.895 1 97.12 119 SER B C 1
ATOM 2096 O O . SER B 1 119 ? -15.523 13.969 4.133 1 97.12 119 SER B O 1
ATOM 2098 N N . LEU B 1 120 ? -17.766 13.945 4.637 1 97.25 120 LEU B N 1
ATOM 2099 C CA . LEU B 1 120 ? -18.125 13.609 3.264 1 97.25 120 LEU B CA 1
ATOM 2100 C C . LEU B 1 120 ? -17.719 14.734 2.309 1 97.25 120 LEU B C 1
ATOM 2102 O O . LEU B 1 120 ? -17.25 14.469 1.202 1 97.25 120 LEU B O 1
ATOM 2106 N N . GLU B 1 121 ? -17.922 15.93 2.752 1 97.38 121 GLU B N 1
ATOM 2107 C CA . GLU B 1 121 ? -17.531 17.094 1.955 1 97.38 121 GLU B CA 1
ATOM 2108 C C . GLU B 1 121 ? -16.031 17.094 1.679 1 97.38 121 GLU B C 1
ATOM 2110 O O . GLU B 1 121 ? -15.602 17.312 0.545 1 97.38 121 GLU B O 1
ATOM 2115 N N . ALA B 1 122 ? -15.25 16.828 2.68 1 97.31 122 ALA B N 1
ATOM 2116 C CA . ALA B 1 122 ? -13.797 16.766 2.527 1 97.31 122 ALA B CA 1
ATOM 2117 C C . ALA B 1 122 ? -13.398 15.641 1.58 1 97.31 122 ALA B C 1
ATOM 2119 O O . ALA B 1 122 ? -12.562 15.836 0.691 1 97.31 122 ALA B O 1
ATOM 2120 N N . TYR B 1 123 ? -14.039 14.531 1.779 1 98.25 123 TYR B N 1
ATOM 2121 C CA . TYR B 1 123 ? -13.758 13.398 0.903 1 98.25 123 TYR B CA 1
ATOM 2122 C C . TYR B 1 123 ? -14.031 13.75 -0.553 1 98.25 123 TYR B C 1
ATOM 2124 O O . TYR B 1 123 ? -13.211 13.469 -1.431 1 98.25 123 TYR B O 1
ATOM 2132 N N . ASN B 1 124 ? -15.094 14.336 -0.79 1 97.56 124 ASN B N 1
ATOM 2133 C CA . ASN B 1 124 ? -15.5 14.688 -2.146 1 97.56 124 ASN B CA 1
ATOM 2134 C C . ASN B 1 124 ? -14.547 15.703 -2.771 1 97.56 124 ASN B C 1
ATOM 2136 O O . ASN B 1 124 ? -14.312 15.68 -3.98 1 97.56 124 ASN B O 1
ATOM 2140 N N . HIS B 1 125 ? -14.07 16.578 -1.972 1 97.19 125 HIS B N 1
ATOM 2141 C CA . HIS B 1 125 ? -13.102 17.562 -2.438 1 97.19 125 HIS B CA 1
ATOM 2142 C C . HIS B 1 125 ? -11.742 16.922 -2.703 1 97.19 125 HIS B C 1
ATOM 2144 O O . HIS B 1 125 ? -11.094 17.234 -3.705 1 97.19 125 HIS B O 1
ATOM 2150 N N . GLU B 1 126 ? -11.336 16.047 -1.891 1 98.25 126 GLU B N 1
ATOM 2151 C CA . GLU B 1 126 ? -9.953 15.562 -1.857 1 98.25 126 GLU B CA 1
ATOM 2152 C C . GLU B 1 126 ? -9.758 14.383 -2.805 1 98.25 126 GLU B C 1
ATOM 2154 O O . GLU B 1 126 ? -8.727 14.281 -3.475 1 98.25 126 GLU B O 1
ATOM 2159 N N . MET B 1 127 ? -10.703 13.5 -2.893 1 98.19 127 MET B N 1
ATOM 2160 C CA . MET B 1 127 ? -10.57 12.227 -3.607 1 98.19 127 MET B CA 1
ATOM 2161 C C . MET B 1 127 ? -10.141 12.461 -5.051 1 98.19 127 MET B C 1
ATOM 2163 O O . MET B 1 127 ? -9.18 11.844 -5.527 1 98.19 127 MET B O 1
ATOM 2167 N N . PRO B 1 128 ? -10.695 13.43 -5.785 1 98.25 128 PRO B N 1
ATOM 2168 C CA . PRO B 1 128 ? -10.375 13.602 -7.203 1 98.25 128 PRO B CA 1
ATOM 2169 C C . PRO B 1 128 ? -8.969 14.156 -7.43 1 98.25 128 PRO B C 1
ATOM 2171 O O . PRO B 1 128 ? -8.469 14.141 -8.555 1 98.25 128 PRO B O 1
ATOM 2174 N N . ILE B 1 129 ? -8.344 14.68 -6.367 1 98.44 129 ILE B N 1
ATOM 2175 C CA . ILE B 1 129 ? -6.977 15.164 -6.473 1 98.44 129 ILE B CA 1
ATOM 2176 C C . ILE B 1 129 ? -6.023 13.984 -6.648 1 98.44 129 ILE B C 1
ATOM 2178 O O . ILE B 1 129 ? -4.965 14.125 -7.273 1 98.44 129 ILE B O 1
ATOM 2182 N N . PHE B 1 130 ? -6.438 12.82 -6.195 1 98.44 130 PHE B N 1
ATOM 2183 C CA . PHE B 1 130 ? -5.512 11.695 -6.113 1 98.44 130 PHE B CA 1
ATOM 2184 C C . PHE B 1 130 ? -5.926 10.578 -7.059 1 98.44 130 PHE B C 1
ATOM 2186 O O . PHE B 1 130 ? -5.078 9.875 -7.605 1 98.44 130 PHE B O 1
ATOM 2193 N N . PHE B 1 131 ? -7.188 10.422 -7.23 1 98.5 131 PHE B N 1
ATOM 2194 C CA . PHE B 1 131 ? -7.652 9.25 -7.973 1 98.5 131 PHE B CA 1
ATOM 2195 C C . PHE B 1 131 ? -8.711 9.641 -8.992 1 98.5 131 PHE B C 1
ATOM 2197 O O . PHE B 1 131 ? -9.516 10.547 -8.75 1 98.5 131 PHE B O 1
ATOM 2204 N N . SER B 1 132 ? -8.688 8.938 -10.078 1 97.38 132 SER B N 1
ATOM 2205 C CA . SER B 1 132 ? -9.828 8.93 -10.984 1 97.38 132 SER B CA 1
ATOM 2206 C C . SER B 1 132 ? -10.797 7.793 -10.641 1 97.38 132 SER B C 1
ATOM 2208 O O . SER B 1 132 ? -10.43 6.863 -9.914 1 97.38 132 SER B O 1
ATOM 2210 N N . ASP B 1 133 ? -11.922 7.828 -11.188 1 95.62 133 ASP B N 1
ATOM 2211 C CA . ASP B 1 133 ? -12.953 6.836 -10.883 1 9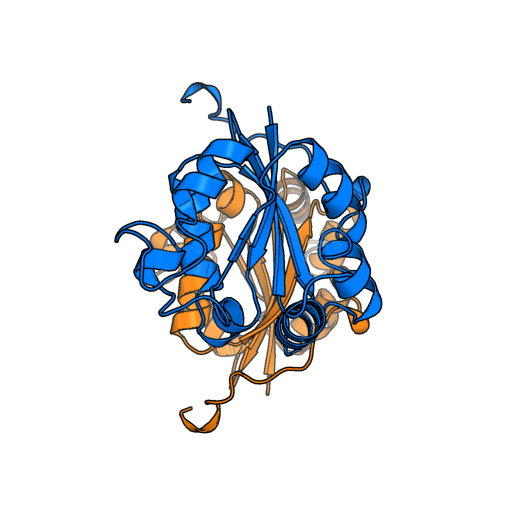5.62 133 ASP B CA 1
ATOM 2212 C C . ASP B 1 133 ? -12.5 5.434 -11.289 1 95.62 133 ASP B C 1
ATOM 2214 O O . ASP B 1 133 ? -12.852 4.449 -10.633 1 95.62 133 ASP B O 1
ATOM 2218 N N . ASN B 1 134 ? -11.703 5.387 -12.344 1 95.38 134 ASN B N 1
ATOM 2219 C CA . ASN B 1 134 ? -11.281 4.086 -12.852 1 95.38 134 ASN B CA 1
ATOM 2220 C C . ASN B 1 134 ? -10.258 3.432 -11.922 1 95.38 134 ASN B C 1
ATOM 2222 O O . ASN B 1 134 ? -9.977 2.236 -12.047 1 95.38 134 ASN B O 1
ATOM 2226 N N . GLU B 1 135 ? -9.695 4.211 -11.031 1 97.56 135 GLU B N 1
ATOM 2227 C CA . GLU B 1 135 ? -8.711 3.684 -10.094 1 97.56 135 GLU B CA 1
ATOM 2228 C C . GLU B 1 135 ? -9.375 3.119 -8.844 1 97.56 135 GLU B C 1
ATOM 2230 O O . GLU B 1 135 ? -8.719 2.469 -8.031 1 97.56 135 GLU B O 1
ATOM 2235 N N . ILE B 1 136 ? -10.617 3.432 -8.703 1 98.19 136 ILE B N 1
ATOM 2236 C CA . ILE B 1 136 ? -11.391 2.893 -7.586 1 98.19 136 ILE B CA 1
ATOM 2237 C C . ILE B 1 136 ? -12.023 1.563 -7.988 1 98.19 136 ILE B C 1
ATOM 2239 O O . ILE B 1 136 ? -12.922 1.528 -8.828 1 98.19 136 ILE B O 1
ATOM 2243 N N . ILE B 1 137 ? -11.586 0.513 -7.371 1 98.19 137 ILE B N 1
ATOM 2244 C CA . ILE B 1 137 ? -11.945 -0.833 -7.805 1 98.19 137 ILE B CA 1
ATOM 2245 C C . ILE B 1 137 ? -13.086 -1.367 -6.941 1 98.19 137 ILE B C 1
ATOM 2247 O O . ILE B 1 137 ? -12.984 -1.392 -5.711 1 98.19 137 ILE B O 1
ATOM 2251 N N . GLU B 1 138 ? -14.172 -1.747 -7.609 1 95.69 138 GLU B N 1
ATOM 2252 C CA . GLU B 1 138 ? -15.258 -2.43 -6.914 1 95.69 138 GLU B CA 1
ATOM 2253 C C . GLU B 1 138 ? -14.961 -3.92 -6.762 1 95.69 138 GLU B C 1
ATOM 2255 O O . GLU B 1 138 ? -14.711 -4.613 -7.75 1 95.69 138 GLU B O 1
ATOM 2260 N N . TRP B 1 139 ? -14.969 -4.336 -5.512 1 95.5 139 TRP B N 1
ATOM 2261 C CA . TRP B 1 139 ? -14.719 -5.746 -5.223 1 95.5 139 TRP B CA 1
ATOM 2262 C C . TRP B 1 139 ? -15.273 -6.129 -3.855 1 95.5 139 TRP B C 1
ATOM 2264 O O . TRP B 1 139 ? -15.781 -5.273 -3.121 1 95.5 139 TRP B O 1
ATOM 2274 N N . ALA B 1 140 ? -15.281 -7.504 -3.574 1 90.19 140 ALA B N 1
ATOM 2275 C CA . ALA B 1 140 ? -15.812 -7.98 -2.301 1 90.19 140 ALA B CA 1
ATOM 2276 C C . ALA B 1 140 ? -14.883 -9.016 -1.673 1 90.19 140 ALA B C 1
ATOM 2278 O O . ALA B 1 140 ? -14.234 -9.789 -2.383 1 90.19 140 ALA B O 1
ATOM 2279 N N . TYR B 1 141 ? -14.727 -8.953 -0.316 1 79.69 141 TYR B N 1
ATOM 2280 C CA . TYR B 1 141 ? -13.953 -9.961 0.401 1 79.69 141 TYR B CA 1
ATOM 2281 C C . TYR B 1 141 ? -14.562 -11.344 0.224 1 79.69 141 TYR B C 1
ATOM 2283 O O . TYR B 1 141 ? -13.844 -12.328 0.028 1 79.69 141 TYR B O 1
ATOM 2291 N N . GLY B 1 142 ? -15.75 -11.398 0.1 1 73.62 142 GLY B N 1
ATOM 2292 C CA . GLY B 1 142 ? -16.484 -12.656 0.054 1 73.62 142 GLY B CA 1
ATOM 2293 C C . GLY B 1 142 ? -17.078 -13.055 1.393 1 73.62 142 GLY B C 1
ATOM 2294 O O . GLY B 1 142 ? -17.938 -13.93 1.46 1 73.62 142 GLY B O 1
ATOM 2295 N N . ASP B 1 143 ? -16.484 -12.422 2.432 1 69.75 143 ASP B N 1
ATOM 2296 C CA . ASP B 1 143 ? -17 -12.727 3.766 1 69.75 143 ASP B CA 1
ATOM 2297 C C . ASP B 1 143 ? -17.75 -11.523 4.344 1 69.75 143 ASP B C 1
ATOM 2299 O O . ASP B 1 143 ? -17.891 -11.398 5.562 1 69.75 143 ASP B O 1
ATOM 2303 N N . GLU B 1 144 ? -18.188 -10.633 3.574 1 58.84 144 GLU B N 1
ATOM 2304 C CA . GLU B 1 144 ? -18.812 -9.383 3.996 1 58.84 144 GLU B CA 1
ATOM 2305 C C . GLU B 1 144 ? -19.953 -9.641 4.969 1 58.84 144 GLU B C 1
ATOM 2307 O O . GLU B 1 144 ? -20.328 -8.758 5.746 1 58.84 144 GLU B O 1
ATOM 2312 N N . VAL B 1 145 ? -20.406 -10.859 4.973 1 57.28 145 VAL B N 1
ATOM 2313 C CA . VAL B 1 145 ? -21.562 -11.18 5.809 1 57.28 145 VAL B CA 1
ATOM 2314 C C . VAL B 1 145 ? -21.125 -11.273 7.27 1 57.28 145 VAL B C 1
ATOM 2316 O O . VAL B 1 145 ? -21.969 -11.227 8.172 1 57.28 145 VAL B O 1
ATOM 2319 N N . ILE B 1 146 ? -19.906 -11.344 7.426 1 53.25 146 ILE B N 1
ATOM 2320 C CA . ILE B 1 146 ? -19.438 -11.461 8.805 1 53.25 146 ILE B CA 1
ATOM 2321 C C . ILE B 1 146 ? -19.578 -10.117 9.508 1 53.25 146 ILE B C 1
ATOM 2323 O O . ILE B 1 146 ? -19.766 -10.062 10.727 1 53.25 146 ILE B O 1
ATOM 2327 N N . TYR B 1 147 ? -19.5 -9.047 8.805 1 45.75 147 TYR B N 1
ATOM 2328 C CA . TYR B 1 147 ? -19.594 -7.738 9.445 1 45.75 147 TYR B CA 1
ATOM 2329 C C . TYR B 1 147 ? -20.969 -7.129 9.242 1 45.75 147 TYR B C 1
ATOM 2331 O O . TYR B 1 147 ? -21.641 -7.398 8.242 1 45.75 147 TYR B O 1
#

Radius of gyration: 19.03 Å; Cα contacts (8 Å, |Δi|>4): 590; chains: 2; bounding box: 46×59×46 Å

InterPro domains:
  IPR001564 Nucleoside diphosphate kinase [MF_00451] (1-136)
  IPR001564 Nucleoside diphosphate kinase [PR01243] (4-26)
  IPR001564 Nucleosi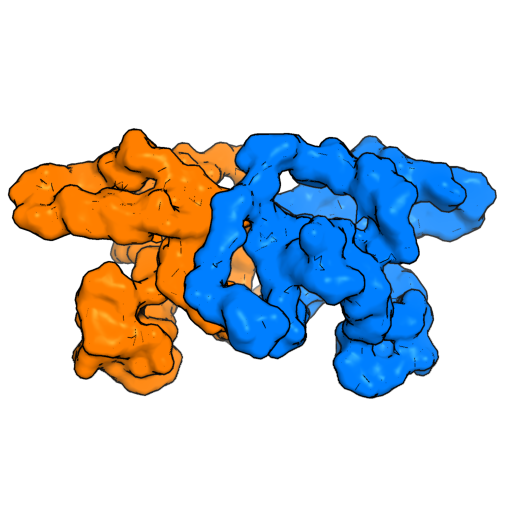de diphosphate kinase [PR01243] (48-67)
  IPR001564 Nucleoside diphosphate kinase [PR01243] (68-85)
  IPR001564 Nucleoside diphosphate kinase [PR01243] (89-105)
  IPR001564 Nucleoside diphosphate kinase [PR01243] (112-131)
  IPR023005 Nucleoside diphosphate kinase, active site [PS00469] (112-120)
  IPR034907 Nucleoside diphosphate kinase-like domain [PF00334] (3-136)
  IPR034907 Nucleoside diphosphate kinase-like domain [SM00562] (1-138)
  IPR036850 Nucleoside diphosphate kinase-like domain superfamily [G3DSA:3.30.70.141] (1-146)
  IPR036850 Nucleoside diphosphate kinase-like domain superfamily [SSF54919] (1-143)

Nearest PDB structures (foldseek):
  5u2i-assembly1_B  TM=9.705E-01  e=1.795E-19  Naegleria fowleri
  2hvd-assembly1_C-2  TM=9.713E-01  e=1.582E-19  Homo sapiens
  1hhq-assembly1_A  TM=9.844E-01  e=9.210E-19  Dictyostelium discoideum
  4fkx-assembly1_A  TM=9.698E-01  e=7.161E-19  Trypanosoma brucei brucei TREU927
  3bbc-assembly1_F  TM=9.755E-01  e=1.622E-18  Homo sapiens

pLDDT: mean 95.58, std 7.98, range [45.75, 98.94]

Organism: Thermoplasma volcanium (strain ATCC 51530 / DSM 4299 / JCM 9571 / NBRC 15438 / GSS1) (NCBI:txid273116)

Sequence (294 aa):
MDRTLVLLKPDAVKRRLVGKIIERFEEKGLKIVAMKFMQMTKDQAKTHYSVHQNKPFFNDLVNYITSGPIVAMILEGAHAIEIVRLMSGATDGSKAQPGTIRGDYSMGIEKNIIHASDSLEAYNHEMPIFFSDNEIIEWAYGDEVIYMDRTLVLLKPDAVKRRLVGKIIERFEEKGLKIVAMKFMQMTKDQAKTHYSVHQNKPFFNDLVNYITSGPIVAMILEGAHAIEIVRLMSGATDGSKAQPGTIRGDYSMGIEKNIIHASDSLEAYNHEMPIFFSDNEIIEWAYGDEVIY